Protein AF-A0A068UJX1-F1 (afdb_monomer)

pLDDT: mean 77.07, std 19.6, range [29.34, 96.19]

Nearest PDB structures (foldseek):
  4yjj-assembly1_B  TM=2.804E-01  e=1.943E+00  Phormidium

Foldseek 3Di:
DDDDDDPDDDDDDDDPPPPPPPPDLWLLVVLVVLVVCLVVVVCVVVPPDDDDPVVVSVLSVLLSQLSNQQCVVPRHLPPDDPVSLVVSCVVSVHDSLSNLLSSLQSVLVNVLVVVQVVCVVVVHDHDPDPVVSCVVSVHDSVLSSLVVCLVVVVADQQPQPSVPPRDRVCVPVVVPDPPPDPPDD

Rad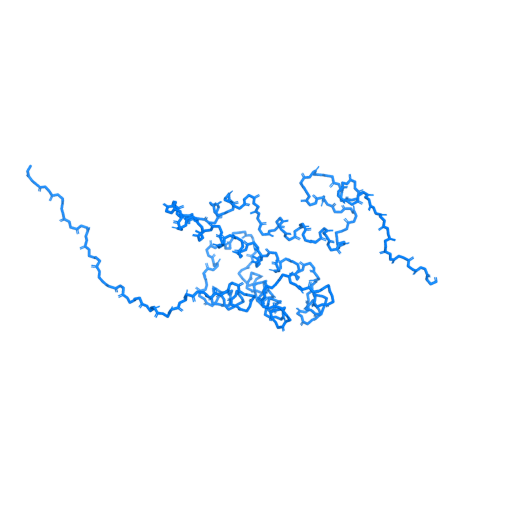ius of gyration: 21.31 Å; Cα contacts (8 Å, |Δi|>4): 154; chains: 1; bounding box: 76×40×59 Å

Organism: Coffea canephora (NCBI:txid49390)

Sequence (185 aa):
MDKIKGVFTGQKTSPDTTSTSSESFTLLRFADELSKARKVGAFKQYIVGRSSEATFSDAFEKQEAIIRYLGGFDTTGENLLTSQKQEAAKHCNCTIADVENALAKFTWAKEAQRKIEKLKEEGKPMPKSLNEVQKLMGSTPMDVARSNLAKSGQISRNAPCPCGSKKLYKRCCGKDGKSLGQTKL

Secondary structure (DSSP, 8-state):
--------------------SS----HHHHHHHHHHHHHTTTTGGG--SSS-HHHHHHHHHHHHHHHHHHHTT-TTSSS--HHHHHHHHHHTT--HHHHHHHHHHHHHHHHHHHHHHHHHHTTPPPP-SHHHHHHHHTS-HHHHHHHHHHHTT-S-TTSBPTTS-SSBGGGTTTS----TT----

Mean predicted aligned error: 12.35 Å

Structure (mmCIF, N/CA/C/O backbone):
data_AF-A0A068UJX1-F1
#
_entry.id   AF-A0A068UJX1-F1
#
loop_
_atom_site.group_PDB
_atom_site.id
_atom_site.type_symbol
_atom_site.label_atom_id
_atom_site.label_alt_id
_atom_site.label_comp_id
_atom_site.label_asym_id
_atom_site.label_entity_id
_atom_site.label_seq_id
_atom_site.pdbx_PDB_ins_code
_atom_site.Cartn_x
_atom_site.Cartn_y
_atom_site.Cartn_z
_atom_site.occupancy
_atom_site.B_iso_or_equiv
_atom_site.auth_seq_id
_atom_site.auth_comp_id
_atom_site.auth_asym_id
_atom_site.auth_atom_id
_atom_site.pdbx_PDB_model_num
ATOM 1 N N . MET A 1 1 ? -47.510 7.169 36.315 1.00 32.59 1 MET A N 1
ATOM 2 C CA . MET A 1 1 ? -47.286 5.869 36.977 1.00 32.59 1 MET A CA 1
ATOM 3 C C . MET A 1 1 ? -47.645 4.800 35.943 1.00 32.59 1 MET A C 1
ATOM 5 O O . MET A 1 1 ? -48.795 4.796 35.548 1.00 32.59 1 MET A O 1
ATOM 9 N N . ASP A 1 2 ? -46.799 3.981 35.310 1.00 36.28 2 ASP A N 1
ATOM 10 C CA . ASP A 1 2 ? -45.395 3.603 35.481 1.00 36.28 2 ASP A CA 1
ATOM 11 C C . ASP A 1 2 ? -44.841 2.985 34.167 1.00 36.28 2 ASP A C 1
ATOM 13 O O . ASP A 1 2 ? -45.467 2.122 33.564 1.00 36.28 2 ASP A O 1
ATOM 17 N N . LYS A 1 3 ? -43.631 3.425 33.790 1.00 39.16 3 LYS A N 1
ATOM 18 C CA . LYS A 1 3 ? -42.476 2.678 33.234 1.00 39.16 3 LYS A CA 1
ATOM 19 C C . LYS A 1 3 ? -42.591 1.840 31.944 1.00 39.16 3 LYS A C 1
ATOM 21 O O . LYS A 1 3 ? -42.906 0.658 31.941 1.00 39.16 3 LYS A O 1
ATOM 26 N N . ILE A 1 4 ? -42.010 2.433 30.899 1.00 53.00 4 ILE A N 1
ATOM 27 C CA . ILE A 1 4 ? -41.243 1.800 29.813 1.00 53.00 4 ILE A CA 1
ATOM 28 C C . ILE A 1 4 ? -40.228 0.789 30.387 1.00 53.00 4 ILE A C 1
ATOM 30 O O . ILE A 1 4 ? -39.281 1.203 31.055 1.00 53.00 4 ILE A O 1
ATOM 34 N N . LYS A 1 5 ? -40.379 -0.511 30.096 1.00 38.44 5 LYS A N 1
ATOM 35 C CA . LYS A 1 5 ? -39.321 -1.537 30.214 1.00 38.44 5 LYS A CA 1
ATOM 36 C C . LYS A 1 5 ? -39.591 -2.679 29.230 1.00 38.44 5 LYS A C 1
ATOM 38 O O . LYS A 1 5 ? -40.641 -3.302 29.302 1.00 38.44 5 LYS A O 1
ATOM 43 N N . GLY A 1 6 ? -38.634 -2.958 28.341 1.00 32.81 6 GLY A N 1
ATOM 44 C CA . GLY A 1 6 ? -38.702 -4.138 27.471 1.00 32.81 6 GLY A CA 1
ATOM 45 C C . GLY A 1 6 ? -37.816 -4.168 26.222 1.00 32.81 6 GLY A C 1
ATOM 46 O O . GLY A 1 6 ? -37.871 -5.148 25.496 1.00 32.81 6 GLY A O 1
ATOM 47 N N . VAL A 1 7 ? -36.981 -3.157 25.951 1.00 37.75 7 VAL A N 1
ATOM 48 C CA . VAL A 1 7 ? -35.890 -3.259 24.959 1.00 37.75 7 VAL A CA 1
ATOM 49 C C . VAL A 1 7 ? -34.687 -3.893 25.656 1.00 37.75 7 VAL A C 1
ATOM 51 O O . VAL A 1 7 ? -33.818 -3.180 26.133 1.00 37.75 7 VAL A O 1
ATOM 54 N N . PHE A 1 8 ? -34.689 -5.216 25.827 1.00 38.19 8 PHE A N 1
ATOM 55 C CA . PHE A 1 8 ? -33.529 -5.993 26.287 1.00 38.19 8 PHE A CA 1
ATOM 56 C C . PHE A 1 8 ? -33.794 -7.491 26.059 1.00 38.19 8 PHE A C 1
ATOM 58 O O . PHE A 1 8 ? -34.208 -8.216 26.956 1.00 38.19 8 PHE A O 1
ATOM 65 N N . THR A 1 9 ? -33.527 -7.972 24.848 1.00 36.53 9 THR A N 1
ATOM 66 C CA . THR A 1 9 ? -33.226 -9.392 24.611 1.00 36.53 9 THR A CA 1
ATOM 67 C C . THR A 1 9 ? -31.875 -9.472 23.921 1.00 36.53 9 THR A C 1
ATOM 69 O O . THR A 1 9 ? -31.766 -9.644 22.711 1.00 36.53 9 THR A O 1
ATOM 72 N N . GLY A 1 10 ? -30.830 -9.270 24.722 1.00 30.56 10 GLY A N 1
ATOM 73 C CA . GLY A 1 10 ? -29.513 -9.815 24.442 1.00 30.56 10 GLY A CA 1
ATOM 74 C C . GLY A 1 10 ? -29.424 -11.220 25.029 1.00 30.56 10 GLY A C 1
ATOM 75 O O . GLY A 1 10 ? -29.846 -11.417 26.166 1.00 30.56 10 GLY A O 1
ATOM 76 N N . GLN A 1 11 ? -28.899 -12.160 24.239 1.00 31.88 11 GLN A N 1
ATOM 77 C CA . GLN A 1 11 ? -28.222 -13.418 24.609 1.00 31.88 11 GLN A CA 1
ATOM 78 C C . GLN A 1 11 ? -28.019 -14.220 23.301 1.00 31.88 11 GLN A C 1
ATOM 80 O O . GLN A 1 11 ? -28.988 -14.405 22.578 1.00 31.88 11 GLN A O 1
ATOM 85 N N . LYS A 1 12 ? -26.850 -14.724 22.874 1.00 34.09 12 LYS A N 1
ATOM 86 C CA . LYS A 1 12 ? -25.452 -14.813 23.359 1.00 34.09 12 LYS A CA 1
ATOM 87 C C . LYS A 1 12 ? -24.576 -14.896 22.087 1.00 34.09 12 LYS A C 1
ATOM 89 O O . LYS A 1 12 ? -24.906 -15.651 21.184 1.00 34.09 12 LYS A O 1
ATOM 94 N N . THR A 1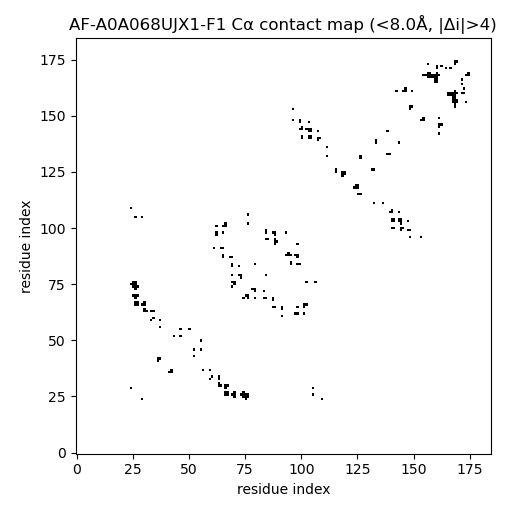 13 ? -23.594 -14.026 21.855 1.00 30.69 13 THR A N 1
ATOM 95 C CA . THR A 1 13 ? -22.159 -14.276 22.116 1.00 30.69 13 THR A CA 1
ATOM 96 C C . THR A 1 13 ? -21.753 -15.757 22.143 1.00 30.69 13 THR A C 1
ATOM 98 O O . THR A 1 13 ? -21.843 -16.391 23.192 1.00 30.69 13 THR A O 1
ATOM 101 N N . SER A 1 14 ? -21.201 -16.255 21.034 1.00 29.34 14 SER A N 1
ATOM 102 C CA . SER A 1 14 ? -19.989 -17.076 21.116 1.00 29.34 14 SER A CA 1
ATOM 103 C C . SER A 1 14 ? -18.798 -16.141 20.916 1.00 29.34 14 SER A C 1
ATOM 105 O O . SER A 1 14 ? -18.655 -15.571 19.833 1.00 29.34 14 SER A O 1
ATOM 107 N N . PRO A 1 15 ? -17.980 -15.920 21.953 1.00 41.25 15 PRO A N 1
ATOM 108 C CA . PRO A 1 15 ? -16.655 -15.366 21.803 1.00 41.25 15 PRO A CA 1
ATOM 109 C C . PRO A 1 15 ? -15.753 -16.543 21.451 1.00 41.25 15 PRO A C 1
ATOM 111 O O . PRO A 1 15 ? -15.373 -17.307 22.337 1.00 41.25 15 PRO A O 1
ATOM 114 N N . ASP A 1 16 ? -15.425 -16.722 20.173 1.00 30.19 16 ASP A N 1
ATOM 115 C CA . ASP A 1 16 ? -14.272 -17.560 19.865 1.00 30.19 16 ASP A CA 1
ATOM 116 C C . ASP A 1 16 ? -13.024 -16.722 20.144 1.00 30.19 16 ASP A C 1
ATOM 118 O O . ASP A 1 16 ? -12.462 -16.029 19.296 1.00 30.19 16 ASP A O 1
ATOM 122 N N . THR A 1 17 ? -12.677 -16.708 21.428 1.00 41.62 17 THR A N 1
ATOM 123 C CA . THR A 1 17 ? -11.367 -16.348 21.938 1.00 41.62 17 THR A CA 1
ATOM 124 C C . THR A 1 17 ? -10.399 -17.407 21.425 1.00 41.62 17 THR A C 1
ATOM 126 O O . THR A 1 17 ? -10.017 -18.323 22.146 1.00 41.62 17 THR A O 1
ATOM 129 N N . THR A 1 18 ? -9.964 -17.268 20.175 1.00 32.41 18 THR A N 1
ATOM 130 C CA . THR A 1 18 ? -8.568 -17.582 19.898 1.00 32.41 18 THR A CA 1
ATOM 131 C C . THR A 1 18 ? -7.794 -16.370 20.381 1.00 32.41 18 THR A C 1
ATOM 133 O O . THR A 1 18 ? -7.992 -15.252 19.917 1.00 32.41 18 THR A O 1
ATOM 136 N N . SER A 1 19 ? -6.997 -16.586 21.409 1.00 39.53 19 SER A N 1
ATOM 137 C CA . SER A 1 19 ? -6.029 -15.674 21.993 1.00 39.53 19 SER A CA 1
ATOM 138 C C . SER A 1 19 ? -5.179 -14.939 20.941 1.00 39.53 19 SER A C 1
ATOM 140 O O . SER A 1 19 ? -4.038 -15.313 20.698 1.00 39.53 19 SER A O 1
ATOM 142 N N . THR A 1 20 ? -5.684 -13.851 20.356 1.00 39.78 20 THR A N 1
ATOM 143 C CA . THR A 1 20 ? -4.895 -12.895 19.564 1.00 39.78 20 THR A CA 1
ATOM 144 C C . THR A 1 20 ? -4.236 -11.882 20.495 1.00 39.78 20 THR A C 1
ATOM 146 O O . THR A 1 20 ? -4.434 -10.673 20.385 1.00 39.78 20 THR A O 1
ATOM 149 N N . SER A 1 21 ? -3.508 -12.374 21.492 1.00 41.78 21 SER A N 1
ATOM 150 C CA . SER A 1 21 ? -2.588 -11.541 22.254 1.00 41.78 21 SER A CA 1
ATOM 151 C C . SER A 1 21 ? -1.283 -11.531 21.460 1.00 41.78 21 SER A C 1
ATOM 153 O O . SER A 1 21 ? -0.597 -12.544 21.401 1.00 41.78 21 SER A O 1
ATOM 155 N N . SER A 1 22 ? -0.971 -10.401 20.816 1.00 37.34 22 SER A N 1
ATOM 156 C CA . SER A 1 22 ? 0.255 -10.166 20.024 1.00 37.34 22 SER A CA 1
ATOM 157 C C . SER A 1 22 ? 0.291 -10.724 18.587 1.00 37.34 22 SER A C 1
ATOM 159 O O . SER A 1 22 ? 1.359 -11.082 18.094 1.00 37.34 22 SER A O 1
ATOM 161 N N . GLU A 1 23 ? -0.834 -10.767 17.864 1.00 52.69 23 GLU A N 1
ATOM 162 C CA . GLU A 1 23 ? -0.792 -11.031 16.415 1.00 52.69 23 GLU A CA 1
ATOM 163 C C . GLU A 1 23 ? -0.297 -9.790 15.665 1.00 52.69 23 GLU A C 1
ATOM 165 O O . GLU A 1 23 ? -1.012 -8.802 15.493 1.00 52.69 23 GLU A O 1
ATOM 170 N N . SER A 1 24 ? 0.962 -9.823 15.245 1.00 70.81 24 SER A N 1
ATOM 171 C CA . SER A 1 24 ? 1.596 -8.740 14.507 1.00 70.81 24 SER A CA 1
ATOM 172 C C . SER A 1 24 ? 0.852 -8.450 13.195 1.00 70.81 24 SER A C 1
ATOM 174 O O . SER A 1 24 ? 0.514 -9.345 12.418 1.00 70.81 24 SER A O 1
ATOM 176 N N . PHE A 1 25 ? 0.599 -7.167 12.927 1.00 83.69 25 PHE A N 1
ATOM 177 C CA . PHE A 1 25 ? 0.055 -6.708 11.650 1.00 83.69 25 PHE A CA 1
ATOM 178 C C . PHE A 1 25 ? 1.105 -6.924 10.548 1.00 83.69 25 PHE A C 1
ATOM 180 O O . PHE A 1 25 ? 2.027 -6.117 10.387 1.00 83.69 25 PHE A O 1
ATOM 187 N N . THR A 1 26 ? 0.996 -8.050 9.839 1.00 92.69 26 THR A N 1
ATOM 188 C CA . THR A 1 26 ? 1.936 -8.505 8.802 1.00 92.69 26 THR A CA 1
ATOM 189 C C . THR A 1 26 ? 1.306 -8.467 7.414 1.00 92.69 26 THR A C 1
ATOM 191 O O . THR A 1 26 ? 0.082 -8.524 7.272 1.00 92.69 26 THR A O 1
ATOM 194 N N . LEU A 1 27 ? 2.143 -8.411 6.374 1.00 92.50 27 LEU A N 1
ATOM 195 C CA . LEU A 1 27 ? 1.699 -8.441 4.977 1.00 92.50 27 LEU A CA 1
ATOM 196 C C . LEU A 1 27 ? 0.843 -9.680 4.682 1.00 92.50 27 LEU A C 1
ATOM 198 O O . LEU A 1 27 ? -0.216 -9.559 4.075 1.00 92.50 27 LEU A O 1
ATOM 202 N N . LEU A 1 28 ? 1.254 -10.861 5.151 1.00 93.00 28 LEU A N 1
ATOM 203 C CA . LEU A 1 28 ? 0.522 -12.106 4.895 1.00 93.00 28 LEU A CA 1
ATOM 204 C C . LEU A 1 28 ? -0.876 -12.090 5.525 1.00 93.00 28 LEU A C 1
ATOM 206 O O . LEU A 1 28 ? -1.855 -12.387 4.841 1.00 93.00 28 LEU A O 1
ATOM 210 N N . ARG A 1 29 ? -0.996 -11.652 6.786 1.00 91.81 29 ARG A N 1
ATOM 211 C CA . ARG A 1 29 ? -2.305 -11.561 7.449 1.00 91.81 29 ARG A CA 1
ATOM 212 C C . ARG A 1 29 ? -3.206 -10.528 6.772 1.00 91.81 29 ARG A C 1
ATOM 214 O O . ARG A 1 29 ? -4.396 -10.771 6.589 1.00 91.81 29 ARG A O 1
ATOM 221 N N . PHE A 1 30 ? -2.628 -9.405 6.345 1.00 91.81 30 PHE A N 1
ATOM 222 C CA . PHE A 1 30 ? -3.344 -8.386 5.584 1.00 91.81 30 PHE A CA 1
ATOM 223 C C . PHE A 1 30 ? -3.835 -8.918 4.227 1.00 91.81 30 PHE A C 1
ATOM 225 O O . PHE A 1 30 ? -4.975 -8.658 3.846 1.00 91.81 30 PHE A O 1
ATOM 232 N N . ALA A 1 31 ? -3.033 -9.719 3.516 1.00 93.19 31 ALA A N 1
ATOM 233 C CA . ALA A 1 31 ? -3.469 -10.385 2.285 1.00 93.19 31 ALA A CA 1
ATOM 234 C C . ALA A 1 31 ? -4.651 -11.336 2.536 1.00 93.19 31 ALA A C 1
ATOM 236 O O . ALA A 1 31 ? -5.611 -11.347 1.764 1.00 93.19 31 ALA A O 1
ATOM 237 N N . ASP A 1 32 ? -4.629 -12.091 3.634 1.00 92.38 32 ASP A N 1
ATOM 238 C CA . ASP A 1 32 ? -5.730 -12.990 3.985 1.00 92.38 32 ASP A CA 1
ATOM 239 C C . ASP A 1 32 ? -7.010 -12.229 4.350 1.00 92.38 32 ASP A C 1
ATOM 241 O O . ASP A 1 32 ? -8.108 -12.656 3.984 1.00 92.38 32 ASP A O 1
ATOM 245 N N . GLU A 1 33 ? -6.896 -11.082 5.020 1.00 89.38 33 GLU A N 1
ATOM 246 C CA . GLU A 1 33 ? -8.025 -10.182 5.280 1.00 89.38 33 GLU A CA 1
ATOM 247 C C . GLU A 1 33 ? -8.621 -9.615 3.987 1.00 89.38 33 GLU A C 1
ATOM 249 O O . GLU A 1 33 ? -9.844 -9.628 3.831 1.00 89.38 33 GLU A O 1
ATOM 254 N N . LEU A 1 34 ? -7.784 -9.195 3.031 1.00 87.38 34 LEU A N 1
ATOM 255 C CA . LEU A 1 34 ? -8.240 -8.763 1.705 1.00 87.38 34 LEU A CA 1
ATOM 256 C C . LEU A 1 34 ? -8.977 -9.895 0.974 1.00 87.38 34 LEU A C 1
ATOM 258 O O . LEU A 1 34 ? -10.065 -9.678 0.434 1.00 87.38 34 LEU A O 1
ATOM 262 N N . SER A 1 35 ? -8.433 -11.114 1.026 1.00 88.56 35 SER A N 1
ATOM 263 C CA . SER A 1 35 ? -9.039 -12.305 0.423 1.00 88.56 35 SER A CA 1
ATOM 264 C C . SER A 1 35 ? -10.403 -12.622 1.038 1.00 88.56 35 SER A C 1
ATOM 266 O O . SER A 1 35 ? -11.385 -12.852 0.327 1.00 88.56 35 SER A O 1
ATOM 268 N N . LYS A 1 36 ? -10.495 -12.595 2.375 1.00 88.19 36 LYS A N 1
ATOM 269 C CA . LYS A 1 36 ? -11.744 -12.818 3.117 1.00 88.19 36 LYS A CA 1
ATOM 270 C C . LYS A 1 36 ? -12.779 -11.762 2.755 1.00 88.19 36 LYS 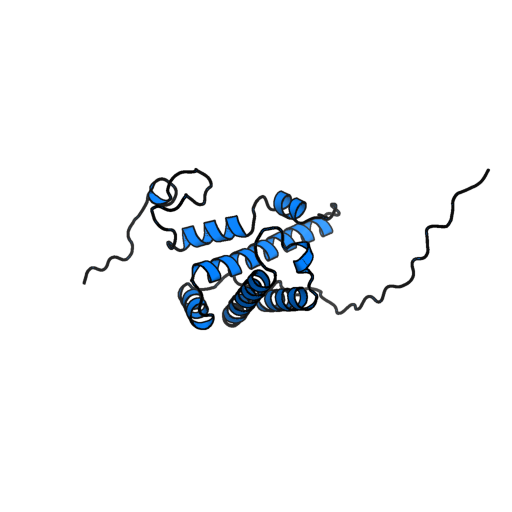A C 1
ATOM 272 O O . LYS A 1 36 ? -13.888 -12.119 2.366 1.00 88.19 36 LYS A O 1
ATOM 277 N N . ALA A 1 37 ? -12.410 -10.484 2.820 1.00 84.25 37 ALA A N 1
ATOM 278 C CA . ALA A 1 37 ? -13.312 -9.373 2.544 1.00 84.25 37 ALA A CA 1
ATOM 279 C C . ALA A 1 37 ? -13.827 -9.370 1.090 1.00 84.25 37 ALA A C 1
ATOM 281 O O . ALA A 1 37 ? -14.990 -9.029 0.856 1.00 84.25 37 ALA A O 1
ATOM 282 N N . ARG A 1 38 ? -13.017 -9.840 0.126 1.00 80.94 38 ARG A N 1
ATOM 283 C CA . ARG A 1 38 ? -13.454 -10.099 -1.256 1.00 80.94 38 ARG A CA 1
ATOM 284 C C . ARG A 1 38 ? -14.489 -11.223 -1.325 1.00 80.94 38 ARG A C 1
ATOM 286 O O . ARG A 1 38 ? -15.553 -11.025 -1.905 1.00 80.94 38 ARG A O 1
ATOM 293 N N . LYS A 1 39 ? -14.212 -12.377 -0.705 1.00 83.06 39 LYS A N 1
ATOM 294 C CA . LYS A 1 39 ? -15.106 -13.554 -0.716 1.00 83.06 39 LYS A CA 1
ATOM 295 C C . LYS A 1 39 ? -16.469 -13.271 -0.087 1.00 83.06 39 LYS A C 1
ATOM 297 O O . LYS A 1 39 ? -17.473 -13.768 -0.581 1.00 83.06 39 LYS A O 1
ATOM 302 N N . VAL A 1 40 ? -16.512 -12.460 0.972 1.00 80.69 40 VAL A N 1
ATOM 303 C CA . VAL A 1 40 ? -17.772 -12.099 1.645 1.00 80.69 40 VAL A CA 1
ATOM 304 C C . VAL A 1 40 ? -18.477 -10.890 1.018 1.00 80.69 40 VAL A C 1
ATOM 306 O O . VAL A 1 40 ? -19.502 -10.448 1.527 1.00 80.69 40 VAL A O 1
ATOM 309 N N . GLY A 1 41 ? -17.940 -10.320 -0.069 1.00 73.25 41 GLY A N 1
ATOM 310 C CA . GLY A 1 41 ? -18.547 -9.180 -0.761 1.00 73.25 41 GLY A CA 1
ATOM 311 C C . GLY A 1 41 ? -18.618 -7.896 0.073 1.00 73.25 41 GLY A C 1
ATOM 312 O O . GLY A 1 41 ? -19.372 -6.987 -0.276 1.00 73.25 41 GLY A O 1
ATOM 313 N N . ALA A 1 42 ? -17.830 -7.784 1.149 1.00 71.06 42 ALA A N 1
ATOM 314 C CA . ALA A 1 42 ? -17.880 -6.659 2.088 1.00 71.06 42 ALA A CA 1
ATOM 315 C C . ALA A 1 42 ? -17.561 -5.313 1.418 1.00 71.06 42 ALA A C 1
ATOM 317 O O . ALA A 1 42 ? -18.016 -4.264 1.868 1.00 71.06 42 ALA A O 1
ATOM 318 N N . PHE A 1 43 ? -16.824 -5.334 0.304 1.00 66.62 43 PHE A N 1
ATOM 319 C CA . PHE A 1 43 ? -16.471 -4.134 -0.447 1.00 66.62 43 PHE A CA 1
ATOM 320 C C . PHE A 1 43 ? -17.585 -3.607 -1.358 1.00 66.62 43 PHE A C 1
ATOM 322 O O . PHE A 1 43 ? -17.486 -2.458 -1.782 1.00 66.62 43 PHE A O 1
ATOM 329 N N . LYS A 1 44 ? -18.659 -4.370 -1.631 1.00 67.00 44 LYS A N 1
ATOM 330 C CA . LYS A 1 44 ? -19.731 -3.943 -2.557 1.00 67.00 44 LYS A CA 1
ATOM 331 C C . LYS A 1 44 ? -20.367 -2.613 -2.152 1.00 67.00 44 LYS A C 1
ATOM 333 O O . LYS A 1 44 ? -20.656 -1.787 -3.006 1.00 67.00 44 LYS A O 1
ATOM 338 N N . GLN A 1 45 ? -20.521 -2.381 -0.850 1.00 59.75 45 GLN A N 1
ATOM 339 C CA . GLN A 1 45 ? -21.087 -1.141 -0.301 1.00 59.75 45 GLN A CA 1
ATOM 340 C C . GLN A 1 45 ? -20.131 0.061 -0.389 1.00 59.75 45 GLN A C 1
ATOM 342 O O . GLN A 1 45 ? -20.565 1.203 -0.269 1.00 59.75 45 GLN A O 1
ATOM 347 N N . TYR A 1 46 ? -18.837 -0.189 -0.601 1.00 56.38 46 TYR A N 1
ATOM 348 C CA . TYR A 1 46 ? -17.785 0.828 -0.678 1.00 56.38 46 TYR A CA 1
ATOM 349 C C . TYR A 1 46 ? -17.314 1.089 -2.114 1.00 56.38 46 TYR A C 1
ATOM 351 O O . TYR A 1 46 ? -16.503 1.988 -2.342 1.00 56.38 46 TYR A O 1
ATOM 359 N N . ILE A 1 47 ? -17.830 0.333 -3.089 1.00 59.97 47 ILE A N 1
ATOM 360 C CA . ILE A 1 47 ? -17.674 0.621 -4.514 1.00 59.97 47 ILE A CA 1
ATOM 361 C C . ILE A 1 47 ? -18.540 1.845 -4.828 1.00 59.97 47 ILE A C 1
ATOM 363 O O . ILE A 1 47 ? -19.727 1.750 -5.122 1.00 59.97 47 ILE A O 1
ATOM 367 N N . VAL A 1 48 ? -17.936 3.025 -4.715 1.00 52.94 48 VAL A N 1
ATOM 368 C CA . VAL A 1 48 ? -18.562 4.303 -5.062 1.00 52.94 48 VAL A CA 1
ATOM 369 C C . VAL A 1 48 ? -17.917 4.801 -6.352 1.00 52.94 48 VAL A C 1
ATOM 371 O O . VAL A 1 48 ? -16.722 5.090 -6.378 1.00 52.94 48 VAL A O 1
ATOM 374 N N . GLY A 1 49 ? -18.686 4.886 -7.440 1.00 57.97 49 GLY A N 1
ATOM 375 C CA . GLY A 1 49 ? -18.208 5.412 -8.722 1.00 57.97 49 GLY A CA 1
ATOM 376 C C . GLY A 1 49 ? -18.705 4.643 -9.945 1.00 57.97 49 GLY A C 1
ATOM 377 O O . GLY A 1 49 ? -19.555 3.767 -9.852 1.00 57.97 49 GLY A O 1
ATOM 378 N N . ARG A 1 50 ? -18.170 5.005 -11.116 1.00 50.84 50 ARG A N 1
ATOM 379 C CA . ARG A 1 50 ? -18.570 4.473 -12.435 1.00 50.84 50 ARG A CA 1
ATOM 380 C C . ARG A 1 50 ? -17.905 3.142 -12.819 1.00 50.84 50 ARG A C 1
ATOM 382 O O . ARG A 1 50 ? -18.161 2.644 -13.911 1.00 50.84 50 ARG A O 1
ATOM 389 N N . SER A 1 51 ? -17.018 2.603 -11.985 1.00 59.38 51 SER A N 1
ATOM 390 C CA . SER A 1 51 ? -16.244 1.399 -12.309 1.00 59.38 51 SER A CA 1
ATOM 391 C C . SER A 1 51 ? -17.021 0.131 -11.956 1.00 59.38 51 SER A C 1
ATOM 393 O O . SER A 1 51 ? -17.728 0.093 -10.952 1.00 59.38 51 SER A O 1
ATOM 395 N N . SER A 1 52 ? -16.876 -0.913 -12.774 1.00 69.62 52 SER A N 1
ATOM 396 C CA . SER A 1 52 ? -17.592 -2.177 -12.572 1.00 69.62 52 SER A CA 1
ATOM 397 C C . SER A 1 52 ? -17.083 -2.953 -11.349 1.00 69.62 52 SER A C 1
ATOM 399 O O . SER A 1 52 ? -15.915 -2.832 -10.971 1.00 69.62 52 SER A O 1
ATOM 401 N N . GLU A 1 53 ? -17.940 -3.797 -10.763 1.00 74.06 53 GLU A N 1
ATOM 402 C CA . GLU A 1 53 ? -17.564 -4.720 -9.678 1.00 74.06 53 GLU A CA 1
ATOM 403 C C . GLU A 1 53 ? -16.381 -5.616 -10.083 1.00 74.06 53 GLU A C 1
ATOM 405 O O . GLU A 1 53 ? -15.449 -5.791 -9.299 1.00 74.06 53 GLU A O 1
ATOM 410 N N . ALA A 1 54 ? -16.375 -6.105 -11.327 1.00 77.31 54 ALA A N 1
ATOM 411 C CA . ALA A 1 54 ? -15.293 -6.923 -11.873 1.00 77.31 54 ALA A CA 1
ATOM 412 C C . ALA A 1 54 ? -13.952 -6.174 -11.852 1.00 77.31 54 ALA A C 1
ATOM 414 O O . ALA A 1 54 ? -12.965 -6.681 -11.329 1.00 77.31 54 ALA A O 1
ATOM 415 N N . THR A 1 55 ? -13.937 -4.913 -12.298 1.00 77.56 55 THR A N 1
ATOM 416 C CA . THR A 1 55 ? -12.724 -4.079 -12.280 1.00 77.56 55 THR A CA 1
ATOM 417 C C . THR A 1 55 ? -12.177 -3.881 -10.863 1.00 77.56 55 THR A C 1
ATOM 419 O O . THR A 1 55 ? -10.963 -3.831 -10.668 1.00 77.56 55 THR A O 1
ATOM 422 N N . PHE A 1 56 ? -13.053 -3.769 -9.861 1.00 77.06 56 PHE A N 1
ATOM 423 C CA . PHE A 1 56 ? -12.623 -3.701 -8.466 1.00 77.06 56 PHE A CA 1
ATOM 424 C C . PHE A 1 56 ? -12.088 -5.042 -7.968 1.00 77.06 56 PHE A C 1
ATOM 426 O O . PHE A 1 56 ? -11.024 -5.056 -7.353 1.00 77.06 56 PHE A O 1
ATOM 433 N N . SER A 1 57 ? -12.781 -6.150 -8.248 1.00 80.50 57 SER A N 1
ATOM 434 C CA . SER A 1 57 ? -12.333 -7.495 -7.868 1.00 80.50 57 SER A CA 1
ATOM 435 C C . SER A 1 57 ? -10.927 -7.784 -8.393 1.00 80.50 57 SER A C 1
ATOM 437 O O . SER A 1 57 ? -10.054 -8.135 -7.602 1.00 80.50 57 SER A O 1
ATOM 439 N N . ASP A 1 58 ? -10.678 -7.524 -9.678 1.00 84.38 58 ASP A N 1
ATOM 440 C CA . ASP A 1 58 ? -9.368 -7.725 -10.308 1.00 84.38 58 ASP A CA 1
ATOM 441 C C . ASP A 1 58 ? -8.286 -6.845 -9.662 1.00 84.38 58 ASP A C 1
ATOM 443 O O . ASP A 1 58 ? -7.148 -7.267 -9.443 1.00 84.38 58 ASP A O 1
ATOM 447 N N . ALA A 1 59 ? -8.631 -5.600 -9.313 1.00 83.88 59 ALA A N 1
ATOM 448 C CA . ALA A 1 59 ? -7.713 -4.686 -8.640 1.00 83.88 59 ALA A CA 1
ATOM 449 C C . ALA A 1 59 ? -7.377 -5.131 -7.205 1.00 83.88 59 ALA A C 1
ATOM 451 O O . ALA A 1 59 ? -6.245 -4.929 -6.756 1.00 83.88 59 ALA A O 1
ATOM 452 N N . PHE A 1 60 ? -8.336 -5.718 -6.483 1.00 84.88 60 PHE A N 1
ATOM 453 C CA . PHE A 1 60 ? -8.118 -6.282 -5.149 1.00 84.88 60 PHE A CA 1
ATOM 454 C C . PHE A 1 60 ? -7.312 -7.577 -5.204 1.00 84.88 60 PHE A C 1
ATOM 456 O O . PHE A 1 60 ? -6.400 -7.745 -4.402 1.00 84.88 60 PHE A O 1
ATOM 463 N N . GLU A 1 61 ? -7.587 -8.449 -6.170 1.00 89.81 61 GLU A N 1
ATOM 464 C CA . GLU A 1 61 ? -6.827 -9.682 -6.383 1.00 89.81 61 GLU A CA 1
ATOM 465 C C . GLU A 1 61 ? -5.365 -9.382 -6.727 1.00 89.81 61 GLU A C 1
ATOM 467 O O . GLU A 1 61 ? -4.449 -9.957 -6.139 1.00 89.81 61 GLU A O 1
ATOM 472 N N . LYS A 1 62 ? -5.128 -8.383 -7.584 1.00 91.38 62 LYS A N 1
ATOM 473 C CA . LYS A 1 62 ? -3.776 -7.893 -7.864 1.00 91.38 62 LYS A CA 1
ATOM 474 C C . LYS A 1 62 ? -3.082 -7.359 -6.607 1.00 91.38 62 LYS A C 1
ATOM 476 O O . LYS A 1 62 ? -1.906 -7.641 -6.396 1.00 91.38 62 LYS A O 1
ATOM 481 N N . GLN A 1 63 ? -3.787 -6.601 -5.763 1.00 90.19 63 GLN A N 1
ATOM 482 C CA . GLN A 1 63 ? -3.229 -6.099 -4.499 1.00 90.19 63 GLN A CA 1
ATOM 483 C C . GLN A 1 63 ? -2.894 -7.236 -3.531 1.00 90.19 63 GLN A C 1
ATOM 485 O O . GLN A 1 63 ? -1.803 -7.239 -2.969 1.00 90.19 63 GLN A O 1
ATOM 490 N N . GLU A 1 64 ? -3.791 -8.208 -3.371 1.00 93.31 64 GLU A N 1
ATOM 491 C CA . GLU A 1 64 ? -3.565 -9.406 -2.558 1.00 93.31 64 GLU A CA 1
ATOM 492 C C . GLU A 1 64 ? -2.318 -10.164 -3.034 1.00 93.31 64 GLU A C 1
ATOM 494 O O . GLU A 1 64 ? -1.449 -10.485 -2.224 1.00 93.31 64 GLU A O 1
ATOM 499 N N . ALA A 1 65 ? -2.193 -10.395 -4.345 1.00 95.44 65 ALA A N 1
ATOM 500 C CA . ALA A 1 65 ? -1.059 -11.102 -4.933 1.00 95.44 65 ALA A CA 1
ATOM 501 C C . ALA A 1 65 ? 0.275 -10.383 -4.676 1.00 95.44 65 ALA A C 1
ATOM 503 O O . ALA A 1 65 ? 1.241 -11.019 -4.254 1.00 95.44 65 ALA A O 1
ATOM 504 N N . ILE A 1 66 ? 0.317 -9.059 -4.867 1.00 95.56 66 ILE A N 1
ATOM 505 C CA . ILE A 1 66 ? 1.509 -8.242 -4.596 1.00 95.56 66 ILE A CA 1
ATOM 506 C C . ILE A 1 66 ? 1.905 -8.334 -3.120 1.00 95.56 66 ILE A C 1
ATOM 508 O O . ILE A 1 66 ? 3.065 -8.595 -2.806 1.00 95.56 66 ILE A O 1
ATOM 512 N N . ILE A 1 67 ? 0.950 -8.122 -2.208 1.00 95.38 67 ILE A N 1
ATOM 513 C CA . ILE A 1 67 ? 1.203 -8.140 -0.763 1.00 95.38 67 ILE A CA 1
ATOM 514 C C . ILE A 1 67 ? 1.690 -9.521 -0.319 1.00 95.38 67 ILE A C 1
ATOM 516 O O . ILE A 1 67 ? 2.646 -9.608 0.450 1.00 95.38 67 ILE A O 1
ATOM 520 N N . ARG A 1 68 ? 1.079 -10.598 -0.827 1.00 96.19 68 ARG A N 1
ATOM 521 C CA . ARG A 1 68 ? 1.486 -11.968 -0.499 1.00 96.19 68 ARG A CA 1
ATOM 522 C C . ARG A 1 68 ? 2.896 -12.274 -1.006 1.00 96.19 68 ARG A C 1
ATOM 524 O O . ARG A 1 68 ? 3.682 -12.844 -0.256 1.00 96.19 68 ARG A O 1
ATOM 531 N N . TYR A 1 69 ? 3.233 -11.855 -2.227 1.00 95.88 69 TYR A N 1
ATOM 532 C CA . TYR A 1 69 ? 4.578 -12.036 -2.781 1.00 95.88 69 TYR A CA 1
ATOM 533 C C . TYR A 1 69 ? 5.636 -11.296 -1.952 1.00 95.88 69 TYR A C 1
ATOM 535 O O . TYR A 1 69 ? 6.642 -11.877 -1.557 1.00 95.88 69 TYR A O 1
ATOM 543 N N . LEU A 1 70 ? 5.377 -10.030 -1.613 1.00 94.62 70 LEU A N 1
ATOM 544 C CA . LEU A 1 70 ? 6.285 -9.222 -0.792 1.00 94.62 70 LEU A CA 1
ATOM 545 C C . LEU A 1 70 ? 6.416 -9.747 0.640 1.00 94.62 70 LEU A C 1
ATOM 547 O O . LEU A 1 70 ? 7.506 -9.699 1.207 1.00 94.62 70 LEU A O 1
ATOM 551 N N . GLY A 1 71 ? 5.339 -10.306 1.195 1.00 93.38 71 GLY A N 1
ATOM 552 C CA . GLY A 1 71 ? 5.345 -10.961 2.502 1.00 93.38 71 GLY A CA 1
ATOM 553 C C . GLY A 1 71 ? 6.282 -12.168 2.589 1.00 93.38 71 GLY A C 1
ATOM 554 O O . GLY A 1 71 ? 6.700 -12.511 3.691 1.00 93.38 71 GLY A O 1
ATOM 555 N N . GLY A 1 72 ? 6.647 -12.777 1.454 1.00 92.31 72 GLY A N 1
ATOM 556 C CA . GLY A 1 72 ? 7.670 -13.824 1.390 1.00 92.31 72 GLY A CA 1
ATOM 557 C C . GLY A 1 72 ? 9.101 -13.313 1.596 1.00 92.31 72 GLY A C 1
ATOM 558 O O . GLY A 1 72 ? 9.961 -14.085 2.010 1.00 92.31 72 GLY A O 1
ATOM 559 N N . PHE A 1 73 ? 9.358 -12.023 1.349 1.00 91.56 73 PHE A N 1
ATOM 560 C CA . PHE A 1 73 ? 10.662 -11.392 1.592 1.00 91.56 73 PHE A CA 1
ATOM 561 C C . PHE A 1 73 ? 10.739 -10.727 2.965 1.00 91.56 73 PHE A C 1
ATOM 563 O O . PHE A 1 73 ? 11.735 -10.873 3.667 1.00 91.56 73 PHE A O 1
ATOM 570 N N . ASP A 1 74 ? 9.700 -9.978 3.335 1.00 90.81 74 ASP A N 1
ATOM 571 C CA . ASP A 1 74 ? 9.606 -9.286 4.617 1.00 90.81 74 ASP A CA 1
ATOM 572 C C . ASP A 1 74 ? 8.153 -9.275 5.083 1.00 90.81 74 ASP A C 1
ATOM 574 O O . ASP A 1 74 ? 7.301 -8.617 4.494 1.00 90.81 74 ASP A O 1
ATOM 578 N N . THR A 1 75 ? 7.861 -9.962 6.183 1.00 89.50 75 THR A N 1
ATOM 579 C CA . THR A 1 75 ? 6.504 -10.031 6.734 1.00 89.50 75 THR A CA 1
ATOM 580 C C . THR A 1 75 ? 6.022 -8.688 7.286 1.00 89.50 75 THR A C 1
ATOM 582 O O . THR A 1 75 ? 4.813 -8.466 7.370 1.00 89.50 75 THR A O 1
ATOM 585 N N . THR A 1 76 ? 6.935 -7.780 7.645 1.00 88.38 76 THR A N 1
ATOM 586 C CA . THR A 1 76 ? 6.611 -6.483 8.257 1.00 88.38 76 THR A CA 1
ATOM 587 C C . THR A 1 76 ? 6.317 -5.384 7.242 1.00 88.38 76 THR A C 1
ATOM 589 O O . THR A 1 76 ? 5.632 -4.423 7.599 1.00 88.38 76 THR A O 1
ATOM 592 N N . GLY A 1 77 ? 6.815 -5.534 6.008 1.00 86.69 77 GLY A N 1
ATOM 593 C CA . GLY A 1 77 ? 6.715 -4.570 4.912 1.00 86.69 77 GLY A CA 1
ATOM 594 C C . GLY A 1 77 ? 7.557 -3.298 5.076 1.00 86.69 77 GLY A C 1
ATOM 595 O O . GLY A 1 77 ? 7.383 -2.361 4.297 1.00 86.69 77 GLY A O 1
ATOM 596 N N . GLU A 1 78 ? 8.438 -3.236 6.075 1.00 84.81 78 GLU A N 1
ATOM 597 C CA . GLU A 1 78 ? 9.238 -2.049 6.411 1.00 84.81 78 GLU A CA 1
ATOM 598 C C . GLU A 1 78 ? 10.634 -2.075 5.774 1.00 84.81 78 GLU A C 1
ATOM 600 O O . GLU A 1 78 ? 11.197 -1.018 5.489 1.00 84.81 78 GLU A O 1
ATOM 605 N N . ASN A 1 79 ? 11.170 -3.265 5.486 1.00 87.75 79 ASN A N 1
ATOM 606 C CA . ASN A 1 79 ? 12.555 -3.477 5.057 1.00 87.75 79 ASN A CA 1
ATOM 607 C C . ASN A 1 79 ? 12.656 -4.039 3.629 1.00 87.75 79 ASN A C 1
ATOM 609 O O . ASN A 1 79 ? 13.580 -4.780 3.298 1.00 87.75 79 ASN A O 1
ATOM 613 N N . LEU A 1 80 ? 11.702 -3.681 2.767 1.00 89.88 80 LEU A N 1
ATOM 614 C CA . LEU A 1 80 ? 11.666 -4.134 1.377 1.00 89.88 80 LEU A CA 1
ATOM 615 C C . LEU A 1 80 ? 12.603 -3.316 0.482 1.00 89.88 80 LEU A C 1
ATOM 617 O O . LEU A 1 80 ? 12.455 -2.097 0.335 1.00 89.88 80 LEU A O 1
ATOM 621 N N . LEU A 1 81 ? 13.520 -4.010 -0.188 1.00 90.31 81 LEU A N 1
ATOM 622 C CA . LEU A 1 81 ? 14.466 -3.426 -1.137 1.00 90.31 81 LEU A CA 1
ATOM 623 C C . LEU A 1 81 ? 13.803 -3.119 -2.485 1.00 90.31 81 LEU A C 1
ATOM 625 O O . LEU A 1 81 ? 12.865 -3.789 -2.920 1.00 90.31 81 LEU A O 1
ATOM 629 N N . THR A 1 82 ? 14.346 -2.141 -3.215 1.00 89.62 82 THR A N 1
ATOM 630 C CA . THR A 1 82 ? 13.867 -1.788 -4.563 1.00 89.62 82 THR A CA 1
ATOM 631 C C . THR A 1 82 ? 13.912 -2.976 -5.529 1.00 89.62 82 THR A C 1
ATOM 633 O O . THR A 1 82 ? 13.002 -3.127 -6.340 1.00 89.62 82 THR A O 1
ATOM 636 N N . SER A 1 83 ? 14.925 -3.843 -5.427 1.00 92.62 83 SER A N 1
ATOM 637 C CA . SER A 1 83 ? 15.032 -5.067 -6.234 1.00 92.62 83 SER A CA 1
ATOM 638 C C . SER A 1 83 ? 13.860 -6.021 -5.994 1.00 92.62 83 SER A C 1
ATOM 640 O O . SER A 1 83 ? 13.248 -6.476 -6.954 1.00 92.62 83 SER A O 1
ATOM 642 N N . GLN A 1 84 ? 13.477 -6.241 -4.734 1.00 93.81 84 GLN A N 1
ATOM 643 C CA . GLN A 1 84 ? 12.343 -7.094 -4.358 1.00 93.81 84 GLN A CA 1
ATOM 644 C C . GLN A 1 84 ? 11.014 -6.516 -4.860 1.00 93.81 84 GLN A C 1
ATOM 646 O O . GLN A 1 84 ? 10.156 -7.240 -5.358 1.00 93.81 84 GLN A O 1
ATOM 651 N N . LYS A 1 85 ? 10.854 -5.188 -4.808 1.00 93.50 85 LYS A N 1
ATOM 652 C CA . LYS A 1 85 ? 9.678 -4.505 -5.373 1.00 93.50 85 LYS A CA 1
ATOM 653 C C . LYS A 1 85 ? 9.603 -4.638 -6.897 1.00 93.50 85 LYS A C 1
ATOM 655 O O . LYS A 1 85 ? 8.521 -4.835 -7.444 1.00 93.50 85 LYS A O 1
ATOM 660 N N . GLN A 1 86 ? 10.740 -4.544 -7.590 1.00 93.38 86 GLN A N 1
ATOM 661 C CA . GLN A 1 86 ? 10.818 -4.783 -9.035 1.00 93.38 86 GLN A CA 1
ATOM 662 C C . GLN A 1 86 ? 10.514 -6.240 -9.388 1.00 93.38 86 GLN A C 1
ATOM 664 O O . GLN A 1 86 ? 9.860 -6.506 -10.394 1.00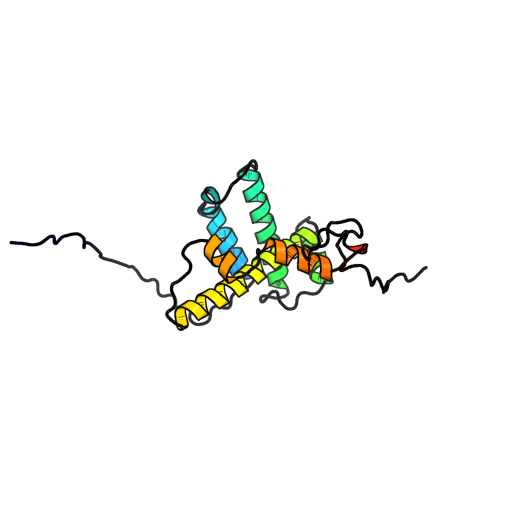 93.38 86 GLN A O 1
ATOM 669 N N . GLU A 1 87 ? 10.970 -7.180 -8.565 1.00 94.81 87 GLU A N 1
ATOM 670 C CA . GLU A 1 87 ? 10.685 -8.599 -8.731 1.00 94.81 87 GLU A CA 1
ATOM 671 C C . GLU A 1 87 ? 9.195 -8.897 -8.539 1.00 94.81 87 GLU A C 1
ATOM 673 O O . GLU A 1 87 ? 8.597 -9.560 -9.382 1.00 94.81 87 GLU A O 1
ATOM 678 N N . ALA A 1 88 ? 8.564 -8.301 -7.524 1.00 94.94 88 ALA A N 1
ATOM 679 C CA . ALA A 1 88 ? 7.119 -8.374 -7.317 1.00 94.94 88 ALA A CA 1
ATOM 680 C C . ALA A 1 88 ? 6.334 -7.813 -8.508 1.00 94.94 88 ALA A C 1
ATOM 682 O O . ALA A 1 88 ? 5.362 -8.422 -8.949 1.00 94.94 88 ALA A O 1
ATOM 683 N N . ALA A 1 89 ? 6.779 -6.683 -9.068 1.00 94.56 89 ALA A N 1
ATOM 684 C CA . ALA A 1 89 ? 6.157 -6.093 -10.250 1.00 94.56 89 ALA A CA 1
ATOM 685 C C . ALA A 1 89 ? 6.195 -7.052 -11.454 1.00 94.56 89 ALA A C 1
ATOM 687 O O . ALA A 1 89 ? 5.190 -7.231 -12.141 1.00 94.56 89 ALA A O 1
ATOM 688 N N . LYS A 1 90 ? 7.333 -7.726 -11.672 1.00 95.56 90 LYS A N 1
ATOM 689 C CA . LYS A 1 90 ? 7.477 -8.744 -12.725 1.00 95.56 90 LYS A CA 1
ATOM 690 C C . LYS A 1 90 ? 6.608 -9.971 -12.450 1.00 95.56 90 LYS A C 1
ATOM 692 O O . LYS A 1 90 ? 5.873 -10.394 -13.335 1.00 95.56 90 LYS A O 1
ATOM 697 N N . HIS A 1 91 ? 6.662 -10.509 -11.232 1.00 94.88 91 HIS A N 1
ATOM 698 C CA . HIS A 1 91 ? 5.926 -11.711 -10.840 1.00 94.88 91 HIS A CA 1
ATOM 699 C C . HIS A 1 91 ? 4.406 -11.515 -10.932 1.00 94.88 91 HIS A C 1
ATOM 701 O O . HIS A 1 91 ? 3.686 -12.377 -11.424 1.00 94.88 91 HIS A O 1
ATOM 707 N N . CYS A 1 92 ? 3.909 -10.356 -10.501 1.00 93.94 92 CYS A N 1
ATOM 708 C CA . CYS A 1 92 ? 2.484 -10.032 -10.515 1.00 93.94 92 CYS A CA 1
ATOM 709 C C . CYS A 1 92 ? 2.012 -9.374 -11.824 1.00 93.94 92 CYS A C 1
ATOM 711 O O . CYS A 1 92 ? 0.869 -8.918 -11.881 1.00 93.94 92 CYS A O 1
ATOM 713 N N . ASN A 1 93 ? 2.871 -9.299 -12.851 1.00 94.50 93 ASN A N 1
ATOM 714 C CA . ASN A 1 93 ? 2.602 -8.631 -14.129 1.00 94.50 93 ASN A CA 1
ATOM 715 C C . ASN A 1 93 ? 1.962 -7.237 -13.946 1.00 94.50 93 ASN A C 1
ATOM 717 O O . ASN A 1 93 ? 0.884 -6.929 -14.466 1.00 94.50 93 ASN A O 1
ATOM 721 N N . CYS A 1 94 ? 2.596 -6.405 -13.121 1.00 92.62 94 CYS A N 1
ATOM 722 C CA . CYS A 1 94 ? 2.112 -5.080 -12.757 1.00 92.62 94 CYS A CA 1
ATOM 723 C C . CYS A 1 94 ? 3.241 -4.044 -12.774 1.00 92.62 94 CYS A C 1
ATOM 725 O O . CYS A 1 94 ? 4.404 -4.343 -13.046 1.00 92.62 94 CYS A O 1
ATOM 727 N N . THR A 1 95 ? 2.895 -2.783 -12.529 1.00 91.69 95 THR A N 1
ATOM 728 C CA . THR A 1 95 ? 3.885 -1.705 -12.481 1.00 91.69 95 THR A CA 1
ATOM 729 C C . THR A 1 95 ? 4.470 -1.559 -11.078 1.00 91.69 95 THR A C 1
ATOM 731 O O . THR A 1 95 ? 3.833 -1.889 -10.079 1.00 91.69 95 THR A O 1
ATOM 734 N N . ILE A 1 96 ? 5.662 -0.965 -10.966 1.00 89.56 96 ILE A N 1
ATOM 735 C CA . ILE A 1 96 ? 6.226 -0.583 -9.657 1.00 89.56 96 ILE A CA 1
ATOM 736 C C . ILE A 1 96 ? 5.273 0.368 -8.910 1.00 89.56 96 ILE A C 1
ATOM 738 O O . ILE A 1 96 ? 5.190 0.327 -7.687 1.00 89.56 96 ILE A O 1
ATOM 742 N N . ALA A 1 97 ? 4.502 1.190 -9.631 1.00 88.81 97 ALA A N 1
ATOM 743 C CA . ALA A 1 97 ? 3.489 2.047 -9.024 1.00 88.81 97 ALA A CA 1
ATOM 744 C C . ALA A 1 97 ? 2.355 1.241 -8.367 1.00 88.81 97 ALA A C 1
ATOM 746 O O . ALA A 1 97 ? 1.891 1.627 -7.296 1.00 88.81 97 ALA A O 1
ATOM 747 N N . ASP A 1 98 ? 1.942 0.113 -8.956 1.00 90.94 98 ASP A N 1
ATOM 748 C CA . ASP A 1 98 ? 0.967 -0.796 -8.340 1.00 90.94 98 ASP A CA 1
ATOM 749 C C . ASP A 1 98 ? 1.529 -1.422 -7.060 1.00 90.94 98 ASP A C 1
ATOM 751 O O . ASP A 1 98 ? 0.823 -1.511 -6.054 1.00 90.94 98 ASP A O 1
ATOM 755 N N . VAL A 1 99 ? 2.816 -1.785 -7.077 1.00 92.44 99 VAL A N 1
ATOM 756 C CA . VAL A 1 99 ? 3.532 -2.315 -5.910 1.00 92.44 99 VAL A CA 1
ATOM 757 C C . VAL A 1 99 ? 3.597 -1.294 -4.774 1.00 92.44 99 VAL A C 1
ATOM 759 O O . VAL A 1 99 ? 3.200 -1.591 -3.646 1.00 92.44 99 VAL A O 1
ATOM 762 N N . GLU A 1 100 ? 4.033 -0.069 -5.065 1.00 90.62 100 GLU A N 1
ATOM 763 C CA . GLU A 1 100 ? 4.093 1.014 -4.077 1.00 90.62 100 GLU A CA 1
ATOM 764 C C . GLU A 1 100 ? 2.703 1.396 -3.554 1.00 90.62 100 GLU A C 1
ATOM 766 O O . GLU A 1 100 ? 2.550 1.714 -2.375 1.00 90.62 100 GLU A O 1
ATOM 771 N N . ASN A 1 101 ? 1.669 1.334 -4.398 1.00 90.38 101 ASN A N 1
ATOM 772 C CA . ASN A 1 101 ? 0.291 1.584 -3.987 1.00 90.38 101 ASN A CA 1
ATOM 773 C C . ASN A 1 101 ? -0.228 0.495 -3.035 1.00 90.38 101 ASN A C 1
ATOM 775 O O . ASN A 1 101 ? -0.841 0.809 -2.016 1.00 90.38 101 ASN A O 1
ATOM 779 N N . ALA A 1 102 ? 0.043 -0.780 -3.326 1.00 92.56 102 ALA A N 1
ATOM 780 C CA . ALA A 1 102 ? -0.317 -1.880 -2.435 1.00 92.56 102 ALA A CA 1
ATOM 781 C C . ALA A 1 102 ? 0.376 -1.733 -1.070 1.00 92.56 102 ALA A C 1
ATOM 783 O O . ALA A 1 102 ? -0.294 -1.761 -0.034 1.00 92.56 102 ALA A O 1
ATOM 784 N N . LEU A 1 103 ? 1.689 -1.476 -1.064 1.00 92.31 103 LEU A N 1
ATOM 785 C CA . LEU A 1 103 ? 2.446 -1.249 0.168 1.00 92.31 103 LEU A CA 1
ATOM 786 C C . LEU A 1 103 ? 1.939 -0.037 0.949 1.00 92.31 103 LEU A C 1
ATOM 788 O O . LEU A 1 103 ? 1.785 -0.123 2.161 1.00 92.31 103 LEU A O 1
ATOM 792 N N . ALA A 1 104 ? 1.617 1.066 0.276 1.00 91.19 104 ALA A N 1
ATOM 793 C CA . ALA A 1 104 ? 1.072 2.250 0.930 1.00 91.19 104 ALA A CA 1
ATOM 794 C C . ALA A 1 104 ? -0.281 1.999 1.611 1.00 91.19 104 ALA A C 1
ATOM 796 O O . ALA A 1 104 ? -0.555 2.560 2.671 1.00 91.19 104 ALA A O 1
ATOM 797 N N . LYS A 1 105 ? -1.132 1.146 1.029 1.00 90.62 105 LYS A N 1
ATOM 798 C CA . LYS A 1 105 ? -2.390 0.733 1.666 1.00 90.62 105 LYS A CA 1
ATOM 799 C C . LYS A 1 105 ? -2.137 -0.089 2.919 1.00 90.62 105 LYS A C 1
ATOM 801 O O . LYS A 1 105 ? -2.782 0.161 3.933 1.00 90.62 105 LYS A O 1
ATOM 806 N N . PHE A 1 106 ? -1.191 -1.021 2.854 1.00 91.62 106 PHE A N 1
ATOM 807 C CA . PHE A 1 106 ? -0.788 -1.810 4.009 1.00 91.62 106 PHE A CA 1
ATOM 808 C C . PHE A 1 106 ? -0.203 -0.932 5.123 1.00 91.62 106 PHE A C 1
ATOM 810 O O . PHE A 1 106 ? -0.661 -1.014 6.260 1.00 91.62 106 PHE A O 1
ATOM 817 N N . THR A 1 107 ? 0.758 -0.054 4.816 1.00 91.06 107 THR A N 1
ATOM 818 C CA . THR A 1 107 ? 1.397 0.799 5.831 1.00 91.06 107 THR A CA 1
ATOM 819 C C . THR A 1 107 ? 0.399 1.761 6.462 1.00 91.06 107 THR A C 1
ATOM 821 O O . THR A 1 107 ? 0.363 1.891 7.684 1.00 91.06 107 THR A O 1
ATOM 824 N N . TRP A 1 108 ? -0.475 2.373 5.660 1.00 92.12 108 TRP A N 1
ATOM 825 C CA . TRP A 1 108 ? -1.537 3.226 6.184 1.00 92.12 108 TRP A CA 1
ATOM 826 C C . TRP A 1 108 ? -2.500 2.442 7.083 1.00 92.12 108 TRP A C 1
ATOM 828 O O . TRP A 1 108 ? -2.842 2.920 8.162 1.00 92.12 108 TRP A O 1
ATOM 838 N N . ALA A 1 109 ? -2.907 1.231 6.683 1.00 90.88 109 ALA A N 1
ATOM 839 C CA . ALA A 1 109 ? -3.785 0.383 7.489 1.00 90.88 109 ALA A CA 1
ATOM 840 C C . ALA A 1 109 ? -3.124 -0.022 8.818 1.00 90.88 109 ALA A C 1
ATOM 842 O O . ALA A 1 109 ? -3.762 0.078 9.866 1.00 90.88 109 ALA A O 1
ATOM 843 N N . LYS A 1 110 ? -1.832 -0.373 8.791 1.00 90.69 110 LYS A N 1
ATOM 844 C CA . LYS A 1 110 ? -1.021 -0.684 9.979 1.00 90.69 110 LYS A CA 1
ATOM 845 C C . LYS A 1 110 ? -0.989 0.486 10.958 1.00 90.69 110 LYS A C 1
ATOM 847 O O . LYS A 1 110 ? -1.245 0.326 12.151 1.00 90.69 110 LYS A O 1
ATOM 852 N N . GLU A 1 111 ? -0.690 1.684 10.459 1.00 90.56 111 GLU A N 1
ATOM 853 C CA . GLU A 1 111 ? -0.635 2.891 11.284 1.00 90.56 111 GLU A CA 1
ATOM 854 C C . GLU A 1 111 ? -2.013 3.297 11.817 1.00 90.56 111 GLU A C 1
ATOM 856 O O . GLU A 1 111 ? -2.126 3.703 12.978 1.00 90.56 111 GLU A O 1
ATOM 861 N N . ALA A 1 112 ? -3.058 3.165 10.997 1.00 90.81 112 ALA A N 1
ATOM 862 C CA . ALA A 1 112 ? -4.434 3.432 11.394 1.00 90.81 112 ALA A CA 1
ATOM 863 C C . ALA A 1 112 ? -4.875 2.488 12.516 1.00 90.81 112 ALA A C 1
ATOM 865 O O . ALA A 1 112 ? -5.383 2.961 13.533 1.00 90.81 112 ALA A O 1
ATOM 866 N N . GLN A 1 113 ? -4.605 1.185 12.384 1.00 89.38 113 GLN A N 1
ATOM 867 C CA . GLN A 1 113 ? -4.874 0.205 13.433 1.00 89.38 113 GLN A CA 1
ATOM 868 C C . GLN A 1 113 ? -4.116 0.543 14.718 1.00 89.38 113 GLN A C 1
ATOM 870 O O . GLN A 1 113 ? -4.725 0.567 15.784 1.00 89.38 113 GLN A O 1
ATOM 875 N N . ARG A 1 114 ? -2.830 0.908 14.626 1.00 91.06 114 ARG A N 1
ATOM 876 C CA . ARG A 1 114 ? -2.038 1.306 15.801 1.00 91.06 114 ARG A CA 1
ATOM 877 C C . ARG A 1 114 ? -2.619 2.531 16.510 1.00 91.06 114 ARG A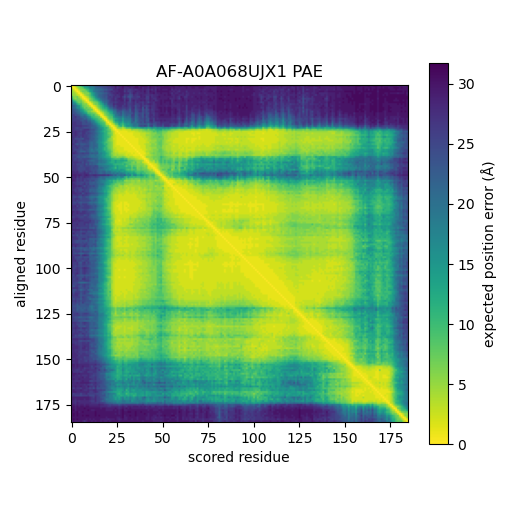 C 1
ATOM 879 O O . ARG A 1 114 ? -2.606 2.596 17.735 1.00 91.06 114 ARG A O 1
ATOM 886 N N . LYS A 1 115 ? -3.105 3.537 15.773 1.00 90.75 115 LYS A N 1
ATOM 887 C CA . LYS A 1 115 ? -3.761 4.707 16.390 1.00 90.75 115 LYS A CA 1
ATOM 888 C C . LYS A 1 115 ? -5.097 4.334 17.024 1.00 90.75 115 LYS A C 1
ATOM 890 O O . LYS A 1 115 ? -5.400 4.813 18.109 1.00 90.75 115 LYS A O 1
ATOM 895 N N . ILE A 1 116 ? -5.875 3.488 16.359 1.00 89.62 116 ILE A N 1
ATOM 896 C CA . ILE A 1 116 ? -7.153 2.977 16.854 1.00 89.62 116 ILE A CA 1
ATOM 897 C C . ILE A 1 116 ? -6.971 2.191 18.162 1.00 89.62 116 ILE A C 1
ATOM 899 O O . ILE A 1 116 ? -7.723 2.398 19.112 1.00 89.62 116 ILE A O 1
ATOM 903 N N . GLU A 1 117 ? -5.955 1.335 18.234 1.00 90.19 117 G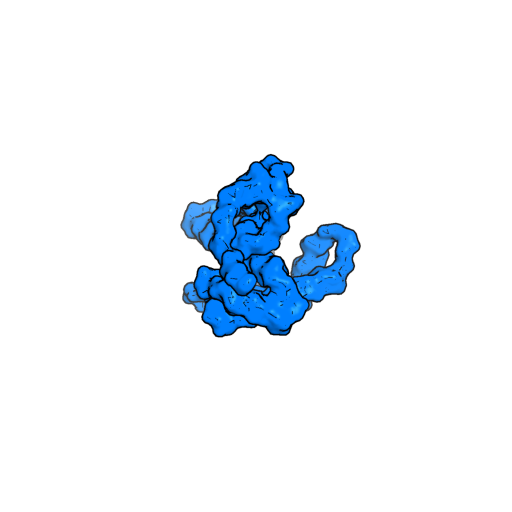LU A N 1
ATOM 904 C CA . GLU A 1 117 ? -5.625 0.561 19.430 1.00 90.19 117 GLU A CA 1
ATOM 905 C C . GLU A 1 117 ? -5.231 1.472 20.598 1.00 90.19 117 GLU A C 1
ATOM 907 O O . GLU A 1 117 ? -5.800 1.352 21.679 1.00 90.19 117 GLU A O 1
ATOM 912 N N . LYS A 1 118 ? -4.396 2.489 20.351 1.00 90.81 118 LYS A N 1
ATOM 913 C CA . LYS A 1 118 ? -4.072 3.510 21.362 1.00 90.81 118 LYS A CA 1
ATOM 914 C C . LYS A 1 118 ? -5.300 4.271 21.862 1.00 90.81 118 LYS A C 1
ATOM 916 O O . LYS A 1 118 ? -5.430 4.503 23.056 1.00 90.81 118 LYS A O 1
ATOM 921 N N . LEU A 1 119 ? -6.231 4.642 20.978 1.00 89.56 119 LEU A N 1
ATOM 922 C CA . LEU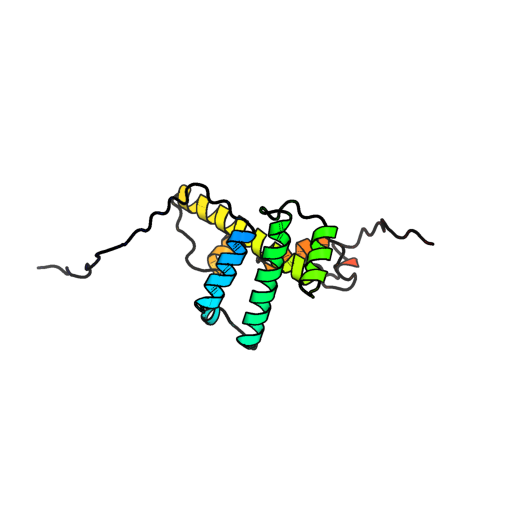 A 1 119 ? -7.482 5.287 21.402 1.00 89.56 119 LEU A CA 1
ATOM 923 C C . LEU A 1 119 ? -8.322 4.369 22.297 1.00 89.56 119 LEU A C 1
ATOM 925 O O . LEU A 1 119 ? -8.941 4.848 23.246 1.00 89.56 119 LEU A O 1
ATOM 929 N N . LYS A 1 120 ? -8.332 3.064 22.003 1.00 88.25 120 LYS A N 1
ATOM 930 C CA . LYS A 1 120 ? -9.024 2.054 22.808 1.00 88.25 120 LYS A CA 1
ATOM 931 C C . LYS A 1 120 ? -8.393 1.915 24.195 1.00 88.25 120 LYS A C 1
ATOM 933 O O . LYS A 1 120 ? -9.131 1.856 25.173 1.00 88.25 120 LYS A O 1
ATOM 938 N N . GLU A 1 121 ? -7.064 1.895 24.276 1.00 92.56 121 GLU A N 1
ATOM 939 C CA . GLU A 1 121 ? -6.314 1.873 25.542 1.00 92.56 121 GLU A CA 1
ATOM 940 C C . GLU A 1 121 ? -6.556 3.140 26.376 1.00 92.56 121 GLU A C 1
ATOM 942 O O . GLU A 1 121 ? -6.769 3.061 27.582 1.00 92.56 121 GLU A O 1
ATOM 947 N N . GLU A 1 122 ? -6.604 4.307 25.730 1.00 91.69 122 GLU A N 1
ATOM 948 C CA . GLU A 1 122 ? -6.886 5.602 26.365 1.00 91.69 122 GLU A CA 1
ATOM 949 C C . GLU A 1 122 ? -8.374 5.801 26.731 1.00 91.69 122 GLU A C 1
ATOM 951 O O . GLU A 1 122 ? -8.741 6.846 27.271 1.00 91.69 122 GLU A O 1
ATOM 956 N N . GLY A 1 123 ? -9.256 4.843 26.415 1.00 89.94 123 GLY A N 1
ATOM 957 C CA . GLY A 1 123 ? -10.697 4.927 26.685 1.00 89.94 123 GLY A CA 1
ATOM 958 C C . GLY A 1 123 ? -11.451 5.960 25.833 1.00 89.94 123 GLY A C 1
ATOM 959 O O . GLY A 1 123 ? -12.582 6.329 26.156 1.00 89.94 123 GLY A O 1
ATOM 960 N N . LYS A 1 124 ? -10.844 6.446 24.745 1.00 89.75 124 LYS A N 1
ATOM 961 C CA . LYS A 1 124 ? -11.454 7.407 23.815 1.00 89.75 124 LYS A CA 1
ATOM 962 C C . LYS A 1 124 ? -12.451 6.708 22.880 1.00 89.75 124 LYS A C 1
ATOM 964 O O . LYS A 1 124 ? -12.315 5.515 22.601 1.00 89.75 124 LYS A O 1
ATOM 969 N N . PRO A 1 125 ? -13.462 7.430 22.357 1.00 88.50 125 PRO A N 1
ATOM 970 C CA . PRO A 1 125 ? -14.431 6.839 21.443 1.00 88.50 125 PRO A CA 1
ATOM 971 C C . PRO A 1 125 ? -13.753 6.334 20.164 1.00 88.50 125 PRO A C 1
ATOM 973 O O . PRO A 1 125 ? -12.997 7.052 19.509 1.00 88.50 125 PRO A O 1
ATOM 976 N N . MET A 1 126 ? -14.069 5.090 19.806 1.00 89.19 126 MET A N 1
ATOM 977 C CA . MET A 1 126 ? -13.609 4.442 18.582 1.00 89.19 126 MET A CA 1
ATOM 978 C C . MET A 1 126 ? -14.223 5.126 17.349 1.00 89.19 126 MET A C 1
ATOM 980 O O . MET A 1 126 ? -15.441 5.345 17.346 1.00 89.19 126 MET A O 1
ATOM 984 N N . PRO A 1 127 ? -13.440 5.422 16.293 1.00 88.69 127 PRO A N 1
ATOM 985 C CA . PRO A 1 127 ? -13.999 5.903 15.037 1.00 88.69 127 PRO A CA 1
ATOM 986 C C . PRO A 1 127 ? -14.990 4.887 14.460 1.00 88.69 127 PRO A C 1
ATOM 988 O O . PRO A 1 127 ? -14.712 3.690 14.399 1.00 88.69 127 PRO A O 1
ATOM 991 N N . LYS A 1 128 ? -16.152 5.372 14.019 1.00 86.75 128 LYS A N 1
ATOM 992 C CA . LYS A 1 128 ? -17.249 4.525 13.512 1.00 86.75 128 LYS A CA 1
ATOM 993 C C . LYS A 1 128 ? -17.293 4.441 11.991 1.00 86.75 128 LYS A C 1
ATOM 995 O O . LYS A 1 128 ? -18.033 3.633 11.439 1.00 86.75 128 LYS A O 1
ATOM 1000 N N . SER A 1 129 ? -16.525 5.286 11.307 1.00 86.00 129 SER A N 1
ATOM 1001 C CA . SER A 1 129 ? -16.523 5.386 9.850 1.00 86.00 129 SER A CA 1
ATOM 1002 C C . SER A 1 129 ? -15.112 5.555 9.295 1.00 86.00 129 SER A C 1
ATOM 1004 O O . SER A 1 129 ? -14.235 6.131 9.939 1.00 86.00 129 SER A O 1
ATOM 1006 N N . LEU A 1 130 ? -14.896 5.117 8.050 1.00 82.00 130 LEU A N 1
ATOM 1007 C CA . LEU A 1 130 ? -13.621 5.328 7.354 1.00 82.00 130 LEU A CA 1
ATOM 1008 C C . LEU A 1 130 ? -13.251 6.815 7.244 1.00 82.00 130 LEU A C 1
ATOM 1010 O O . LEU A 1 130 ? -12.072 7.152 7.276 1.00 82.00 130 LEU A O 1
ATOM 1014 N N . ASN A 1 131 ? -14.238 7.711 7.155 1.00 85.38 131 ASN A N 1
ATOM 1015 C CA . ASN A 1 131 ? -14.002 9.154 7.107 1.00 85.38 131 ASN A CA 1
ATOM 1016 C C . ASN A 1 131 ? -13.426 9.674 8.439 1.00 85.38 131 ASN A C 1
ATOM 1018 O O . ASN A 1 131 ? -12.477 10.453 8.447 1.00 85.38 131 ASN A O 1
ATOM 1022 N N . GLU A 1 132 ? -13.931 9.195 9.580 1.00 87.62 132 GLU A N 1
ATOM 1023 C CA . GLU A 1 132 ? -13.343 9.510 10.890 1.00 87.62 132 GLU A CA 1
ATOM 1024 C C . GLU A 1 132 ? -11.917 8.969 11.023 1.00 87.62 132 GLU A C 1
ATOM 1026 O O . GLU A 1 132 ? -11.040 9.684 11.508 1.00 87.62 132 GLU A O 1
ATOM 1031 N N . VAL A 1 133 ? -11.656 7.754 10.525 1.00 87.81 133 VAL A N 1
ATOM 1032 C CA . VAL A 1 133 ? -10.296 7.192 10.495 1.00 87.81 133 VAL A CA 1
ATOM 1033 C C . VAL A 1 133 ? -9.369 8.055 9.631 1.00 87.81 133 VAL A C 1
ATOM 1035 O O . VAL A 1 133 ? -8.262 8.376 10.054 1.00 87.81 133 VAL A O 1
ATOM 1038 N N . GLN A 1 134 ? -9.814 8.499 8.452 1.00 86.62 134 GLN A N 1
ATOM 1039 C CA . GLN A 1 134 ? -9.035 9.397 7.590 1.00 86.62 134 GLN A CA 1
ATOM 1040 C C . GLN A 1 134 ? -8.735 10.739 8.271 1.00 86.62 134 GLN A C 1
ATOM 1042 O O . GLN A 1 134 ? -7.601 11.212 8.203 1.00 86.62 134 GLN A O 1
ATOM 1047 N N . LYS A 1 135 ? -9.707 11.327 8.982 1.00 88.56 135 LYS A N 1
ATOM 1048 C CA . LYS A 1 135 ? -9.502 12.558 9.765 1.00 88.56 135 LYS A CA 1
ATOM 1049 C C . LYS A 1 135 ? -8.486 12.363 10.889 1.00 88.56 135 LYS A C 1
ATOM 1051 O O . LYS A 1 135 ? -7.612 13.205 11.062 1.00 88.56 135 LYS A O 1
ATOM 1056 N N . LEU A 1 136 ? -8.558 11.242 11.608 1.00 88.31 136 LEU A N 1
ATOM 1057 C CA . LEU A 1 136 ? -7.591 10.880 12.650 1.00 88.31 136 LEU A CA 1
ATOM 1058 C C . LEU A 1 136 ? -6.178 10.665 12.080 1.00 88.31 136 LEU A C 1
ATOM 1060 O O . LEU A 1 136 ? -5.165 10.973 12.717 1.00 88.31 136 LEU A O 1
ATOM 1064 N N . MET A 1 137 ? -6.097 10.110 10.871 1.00 88.00 137 MET A N 1
ATOM 1065 C CA . MET A 1 137 ? -4.833 9.864 10.188 1.00 88.00 137 MET A CA 1
ATOM 1066 C C . MET A 1 137 ? -4.237 11.114 9.540 1.00 88.00 137 MET A C 1
ATOM 1068 O O . MET A 1 137 ? -3.020 11.165 9.371 1.00 88.00 137 MET A O 1
ATOM 1072 N N . GLY A 1 138 ? -5.057 12.110 9.195 1.00 87.00 138 GLY A N 1
ATOM 1073 C CA . GLY A 1 138 ? -4.630 13.323 8.491 1.00 87.00 138 GLY A CA 1
ATOM 1074 C C . GLY A 1 138 ? -4.135 13.066 7.062 1.00 87.00 138 GLY A C 1
ATOM 1075 O O . GLY A 1 138 ? -3.505 13.932 6.463 1.00 87.00 138 GLY A O 1
ATOM 1076 N N . SER A 1 139 ? -4.369 11.867 6.527 1.00 85.50 139 SER A N 1
ATOM 1077 C CA . SER A 1 139 ? -3.909 11.421 5.210 1.00 85.50 139 SER A CA 1
ATOM 1078 C C . SER A 1 139 ? -4.756 10.254 4.710 1.00 85.50 139 SER A C 1
ATOM 1080 O O . SER A 1 139 ? -5.389 9.543 5.500 1.00 85.50 139 SER A O 1
ATOM 1082 N N . THR A 1 140 ? -4.743 10.028 3.397 1.00 85.94 140 THR A N 1
ATOM 1083 C CA . THR A 1 140 ? -5.342 8.844 2.772 1.00 85.94 140 THR A CA 1
ATOM 1084 C C . THR A 1 140 ? -4.265 7.854 2.310 1.00 85.94 140 THR A C 1
ATOM 1086 O O . THR A 1 140 ? -3.128 8.261 2.051 1.00 85.94 140 THR A O 1
ATOM 1089 N N . PRO A 1 141 ? -4.606 6.565 2.108 1.00 82.56 141 PRO A N 1
ATOM 1090 C CA . PRO A 1 141 ? -3.683 5.598 1.508 1.00 82.56 141 PRO A CA 1
ATOM 1091 C C . PRO A 1 141 ? -3.079 6.067 0.175 1.00 82.56 141 PRO A C 1
ATOM 1093 O O . PRO A 1 141 ? -1.910 5.820 -0.110 1.00 82.56 141 PRO A O 1
ATOM 1096 N N . MET A 1 142 ? -3.859 6.795 -0.632 1.00 81.81 142 MET A N 1
ATOM 1097 C CA . MET A 1 142 ? -3.401 7.323 -1.919 1.00 81.81 142 MET A CA 1
ATOM 1098 C C . MET A 1 142 ? -2.374 8.449 -1.756 1.00 81.81 142 MET A C 1
ATOM 1100 O O . MET A 1 142 ? -1.464 8.560 -2.577 1.00 81.81 142 MET A O 1
ATOM 1104 N N . ASP A 1 143 ? -2.481 9.264 -0.704 1.00 82.94 143 ASP A N 1
ATOM 1105 C CA . ASP A 1 143 ? -1.485 10.299 -0.398 1.00 82.94 143 ASP A CA 1
ATOM 1106 C C . ASP A 1 143 ? -0.149 9.665 0.006 1.00 82.94 143 ASP A C 1
ATOM 1108 O O . ASP A 1 143 ? 0.912 10.099 -0.454 1.00 82.94 143 ASP A O 1
ATOM 1112 N N . VAL A 1 144 ? -0.204 8.581 0.791 1.00 84.25 144 VAL A N 1
ATOM 1113 C CA . VAL A 1 144 ? 0.974 7.779 1.158 1.00 84.25 144 VAL A CA 1
ATOM 1114 C C . VAL A 1 144 ? 1.606 7.155 -0.088 1.00 84.25 144 VAL A C 1
ATOM 1116 O O . VAL A 1 144 ? 2.809 7.311 -0.301 1.00 84.25 144 VAL A O 1
ATOM 1119 N N . ALA A 1 145 ? 0.805 6.542 -0.968 1.00 82.44 145 ALA A N 1
ATOM 1120 C CA . ALA A 1 145 ? 1.282 5.958 -2.225 1.00 82.44 145 ALA A CA 1
ATOM 1121 C C . ALA A 1 145 ? 1.994 6.997 -3.097 1.00 82.44 145 ALA A C 1
ATOM 1123 O O . ALA A 1 145 ? 3.084 6.757 -3.620 1.00 82.44 145 ALA A O 1
ATOM 1124 N N . ARG A 1 146 ? 1.410 8.194 -3.211 1.00 78.94 146 ARG A N 1
ATOM 1125 C CA . ARG A 1 146 ? 1.989 9.286 -3.994 1.00 78.94 146 ARG A CA 1
ATOM 1126 C C . ARG A 1 146 ? 3.308 9.785 -3.400 1.00 78.94 146 ARG A C 1
ATOM 1128 O O . ARG A 1 146 ? 4.228 10.101 -4.151 1.00 78.94 146 ARG A O 1
ATOM 1135 N N . SER A 1 147 ? 3.411 9.846 -2.073 1.00 77.25 147 SER A N 1
ATOM 1136 C CA . SER A 1 147 ? 4.646 10.199 -1.362 1.00 77.25 147 SER A CA 1
ATOM 1137 C C . SER A 1 147 ? 5.744 9.149 -1.571 1.00 77.25 147 SER A C 1
ATOM 1139 O O . SER A 1 147 ? 6.877 9.501 -1.902 1.00 77.25 147 SER A O 1
ATOM 1141 N N . ASN A 1 148 ? 5.409 7.859 -1.473 1.00 80.50 148 ASN A N 1
ATOM 1142 C CA . ASN A 1 148 ? 6.352 6.761 -1.703 1.00 80.50 148 ASN A CA 1
ATOM 1143 C C . ASN A 1 148 ? 6.866 6.744 -3.144 1.00 80.50 148 ASN A C 1
ATOM 1145 O O . ASN A 1 148 ? 8.075 6.671 -3.370 1.00 80.50 148 ASN A O 1
ATOM 1149 N N . LEU A 1 149 ? 5.974 6.936 -4.120 1.00 79.62 149 LEU A N 1
ATOM 1150 C CA . LEU A 1 149 ? 6.368 7.035 -5.522 1.00 79.62 149 LEU A CA 1
ATOM 1151 C C . LEU A 1 149 ? 7.341 8.204 -5.750 1.00 79.62 149 LEU A C 1
ATOM 1153 O O . LEU A 1 149 ? 8.303 8.072 -6.506 1.00 79.62 149 LEU A O 1
ATOM 1157 N N . ALA A 1 150 ? 7.148 9.323 -5.045 1.00 73.38 150 ALA A N 1
ATOM 1158 C CA . ALA A 1 150 ? 8.058 10.468 -5.086 1.00 73.38 150 ALA A CA 1
ATOM 1159 C C . ALA A 1 150 ? 9.457 10.122 -4.582 1.00 73.38 150 ALA A C 1
ATOM 1161 O O . ALA A 1 150 ? 10.444 10.496 -5.210 1.00 73.38 150 ALA A O 1
ATOM 1162 N N . LYS A 1 151 ? 9.533 9.402 -3.457 1.00 74.88 151 LYS A N 1
ATOM 1163 C CA . LYS A 1 151 ? 10.796 8.967 -2.848 1.00 74.88 151 LYS A CA 1
ATOM 1164 C C . LYS A 1 151 ? 11.525 7.944 -3.715 1.00 74.88 151 LYS A C 1
ATOM 1166 O O . LYS A 1 151 ? 12.746 7.974 -3.784 1.00 74.88 151 LYS A O 1
ATOM 1171 N N . SER A 1 152 ? 10.785 7.088 -4.418 1.00 69.88 152 SER A N 1
ATOM 1172 C CA . SER A 1 152 ? 11.351 6.084 -5.331 1.00 69.88 152 SER A CA 1
ATOM 1173 C C . SER A 1 152 ? 11.932 6.668 -6.631 1.00 69.88 152 SER A C 1
ATOM 1175 O O . SER A 1 152 ? 12.475 5.929 -7.451 1.00 69.88 152 SER A O 1
ATOM 1177 N N . GLY A 1 153 ? 11.790 7.980 -6.867 1.00 71.25 153 GLY A N 1
ATOM 1178 C CA . GLY A 1 153 ? 12.248 8.637 -8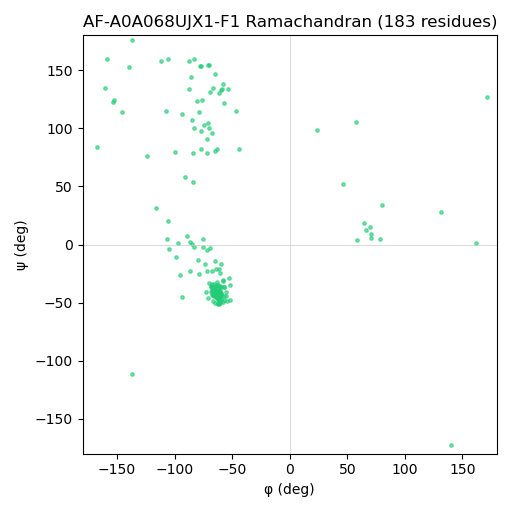.097 1.00 71.25 153 GLY A CA 1
ATOM 1179 C C . GLY A 1 153 ? 11.431 8.282 -9.346 1.00 71.25 153 GLY A C 1
ATOM 1180 O O . GLY A 1 153 ? 11.772 8.714 -10.442 1.00 71.25 153 GLY A O 1
ATOM 1181 N N . GLN A 1 154 ? 10.336 7.531 -9.193 1.00 70.94 154 GLN A N 1
ATOM 1182 C CA . GLN A 1 154 ? 9.472 7.079 -10.290 1.00 70.94 154 GLN A CA 1
ATOM 1183 C C . GLN A 1 154 ? 8.406 8.118 -10.693 1.00 70.94 154 GLN A C 1
ATOM 1185 O O . GLN A 1 154 ? 7.605 7.877 -11.596 1.00 70.94 154 GLN A O 1
ATOM 1190 N N . ILE A 1 155 ? 8.364 9.290 -10.046 1.00 77.69 155 ILE A N 1
ATOM 1191 C CA . ILE A 1 155 ? 7.468 10.379 -10.457 1.00 77.69 155 ILE A CA 1
ATOM 1192 C C . ILE A 1 155 ? 8.023 11.080 -11.698 1.00 77.69 155 ILE A C 1
ATOM 1194 O O . ILE A 1 155 ? 9.120 11.641 -11.688 1.00 77.69 155 ILE A O 1
ATOM 1198 N N . SER A 1 156 ? 7.206 11.135 -12.755 1.00 78.50 156 SER A N 1
ATOM 1199 C CA . SER A 1 156 ? 7.506 11.946 -13.936 1.00 78.50 156 SER A CA 1
ATOM 1200 C C . SER A 1 156 ? 7.786 13.396 -13.540 1.00 78.50 156 SER A C 1
ATOM 1202 O O . SER A 1 156 ? 7.017 14.032 -12.819 1.00 78.50 156 SER A O 1
ATOM 1204 N N . ARG A 1 157 ? 8.859 13.974 -14.090 1.00 83.19 157 ARG A N 1
ATOM 1205 C CA . ARG A 1 157 ? 9.244 15.379 -13.866 1.00 83.19 157 ARG A CA 1
ATOM 1206 C C . ARG A 1 157 ? 8.100 16.368 -14.148 1.00 83.19 157 ARG A C 1
ATOM 1208 O O . ARG A 1 157 ? 8.053 17.432 -13.529 1.00 83.19 157 ARG A O 1
ATOM 1215 N N . ASN A 1 158 ? 7.184 16.023 -15.055 1.00 86.69 158 ASN A N 1
ATOM 1216 C CA . ASN A 1 158 ? 6.027 16.841 -15.432 1.00 86.69 158 ASN A CA 1
ATOM 1217 C C . ASN A 1 158 ? 4.721 16.452 -14.710 1.00 86.69 158 ASN A C 1
ATOM 1219 O O . ASN A 1 158 ? 3.697 17.070 -14.973 1.00 86.69 158 ASN A O 1
ATOM 1223 N N . ALA A 1 159 ? 4.714 15.461 -13.817 1.00 84.75 159 ALA A N 1
ATOM 1224 C CA . ALA A 1 159 ? 3.524 15.129 -13.032 1.00 84.75 159 ALA A CA 1
ATOM 1225 C C . ALA A 1 159 ? 3.231 16.212 -11.968 1.00 84.75 159 ALA A C 1
ATOM 1227 O O . ALA A 1 159 ? 4.159 16.907 -11.532 1.00 84.75 159 ALA A O 1
ATOM 1228 N N . PRO A 1 160 ? 1.969 16.377 -11.522 1.00 85.62 160 PRO A N 1
ATOM 1229 C CA . PRO A 1 160 ? 1.642 17.235 -10.385 1.00 85.62 160 PRO A CA 1
ATOM 1230 C C . PRO A 1 160 ? 2.390 16.784 -9.125 1.00 85.62 160 PRO A C 1
ATOM 1232 O O . PRO A 1 160 ? 2.519 1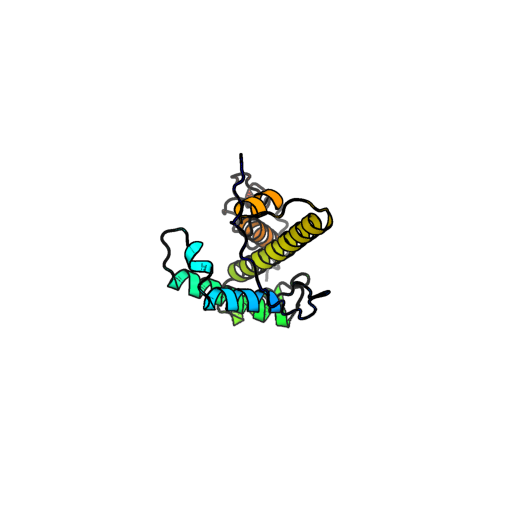5.592 -8.847 1.00 85.62 160 PRO A O 1
ATOM 1235 N N . CYS A 1 161 ? 2.901 17.747 -8.361 1.00 82.12 161 CYS A N 1
ATOM 1236 C CA . CYS A 1 161 ? 3.742 17.462 -7.210 1.00 82.12 161 CYS A CA 1
ATOM 1237 C C . CYS A 1 161 ? 2.928 16.809 -6.077 1.00 82.12 161 CYS A C 1
ATOM 1239 O O . CYS A 1 161 ? 1.884 17.342 -5.687 1.00 82.12 161 CYS A O 1
ATOM 1241 N N . PRO A 1 162 ? 3.419 15.701 -5.494 1.00 76.50 162 PRO A N 1
ATOM 1242 C CA . PRO A 1 162 ? 2.705 14.931 -4.478 1.00 76.50 162 PRO A CA 1
ATOM 1243 C C . PRO A 1 162 ? 2.446 15.677 -3.171 1.00 76.50 162 PRO A C 1
ATOM 1245 O O . PRO A 1 162 ? 1.514 15.320 -2.465 1.00 76.50 162 PRO A O 1
ATOM 1248 N N . CYS A 1 163 ? 3.209 16.731 -2.866 1.00 73.38 163 CYS A N 1
ATOM 1249 C CA . CYS A 1 163 ? 3.048 17.525 -1.644 1.00 73.38 163 CYS A CA 1
ATOM 1250 C C . CYS A 1 163 ? 1.839 18.481 -1.647 1.00 73.38 163 CYS A C 1
ATOM 1252 O O . CYS A 1 163 ? 1.712 19.303 -0.747 1.00 73.38 163 CYS A O 1
ATOM 1254 N N . GLY A 1 164 ? 0.987 18.447 -2.678 1.00 74.88 164 GLY A N 1
ATOM 1255 C CA . GLY A 1 164 ? -0.211 19.292 -2.747 1.00 74.88 164 GLY A CA 1
ATOM 1256 C C . GLY A 1 164 ? 0.046 20.746 -3.161 1.00 74.88 164 GLY A C 1
ATOM 1257 O O . GLY A 1 164 ? -0.891 21.535 -3.239 1.00 74.88 164 GLY A O 1
ATOM 1258 N N . SER A 1 165 ? 1.282 21.111 -3.520 1.00 80.25 165 SER A N 1
ATOM 1259 C CA . SER A 1 165 ? 1.654 22.485 -3.908 1.00 80.25 165 SER A CA 1
ATOM 1260 C C . SER A 1 165 ? 1.080 22.967 -5.247 1.00 80.25 165 SER A C 1
ATOM 1262 O O . SER A 1 165 ? 1.346 24.100 -5.647 1.00 80.25 165 SER A O 1
ATOM 1264 N N . LYS A 1 166 ? 0.357 22.106 -5.979 1.00 83.94 166 LYS A N 1
ATOM 1265 C CA . LYS A 1 166 ? -0.159 22.327 -7.348 1.00 83.94 166 LYS A CA 1
ATOM 1266 C C . LYS A 1 166 ? 0.915 22.641 -8.407 1.00 83.94 166 LYS A C 1
ATOM 1268 O O . LYS A 1 166 ? 0.590 22.878 -9.566 1.00 83.94 166 LYS A O 1
ATOM 1273 N N . LYS A 1 167 ? 2.201 22.615 -8.047 1.00 88.62 167 LYS A N 1
ATOM 1274 C CA . LYS A 1 167 ? 3.336 22.782 -8.969 1.00 88.62 167 LYS A CA 1
ATOM 1275 C C . LYS A 1 167 ? 3.661 21.450 -9.652 1.00 88.62 167 LYS A C 1
ATOM 1277 O O . LYS A 1 167 ? 3.341 20.390 -9.124 1.00 88.62 167 LYS A O 1
ATOM 1282 N N . LEU A 1 168 ? 4.350 21.489 -10.794 1.00 87.94 168 LEU A N 1
ATOM 1283 C CA . LEU A 1 168 ? 4.947 20.282 -11.389 1.00 87.94 168 LEU A CA 1
ATOM 1284 C C . LEU A 1 168 ? 6.048 19.741 -10.469 1.00 87.94 168 LEU A C 1
ATOM 1286 O O . LEU A 1 168 ? 6.756 20.537 -9.847 1.00 87.94 168 LEU A O 1
ATOM 1290 N N . TYR A 1 169 ? 6.238 18.421 -10.423 1.00 86.62 169 TYR A N 1
ATOM 1291 C CA . TYR A 1 169 ? 7.225 17.770 -9.558 1.00 86.62 169 TYR A CA 1
ATOM 1292 C C . TYR A 1 169 ? 8.622 18.382 -9.730 1.00 86.62 169 TYR A C 1
ATOM 1294 O O . TYR A 1 169 ? 9.205 18.849 -8.752 1.00 86.62 169 TYR A O 1
ATOM 1302 N N . LYS A 1 170 ? 9.090 18.558 -10.976 1.00 87.94 170 LYS A N 1
ATOM 1303 C CA . LYS A 1 170 ? 10.378 19.215 -11.288 1.00 87.94 170 LYS A CA 1
ATOM 1304 C C . LYS A 1 170 ? 10.511 20.667 -10.812 1.00 87.94 170 LYS A C 1
ATOM 1306 O O . LYS A 1 170 ? 11.605 21.211 -10.821 1.00 87.94 170 LYS A O 1
ATOM 1311 N N . ARG A 1 171 ? 9.401 21.333 -10.482 1.00 88.38 171 ARG A N 1
ATOM 1312 C CA . ARG A 1 171 ? 9.344 22.732 -10.015 1.00 88.38 171 ARG A CA 1
ATOM 1313 C C . ARG A 1 171 ? 9.050 22.834 -8.514 1.00 88.38 171 ARG A C 1
ATOM 1315 O O . ARG A 1 171 ? 8.880 23.943 -8.007 1.00 88.38 171 ARG A O 1
ATOM 1322 N N . CYS A 1 172 ? 8.976 21.705 -7.816 1.00 88.00 172 CYS A N 1
ATOM 1323 C CA . CYS A 1 172 ? 8.720 21.625 -6.385 1.00 88.00 172 CYS A CA 1
ATOM 1324 C C . CYS A 1 172 ? 9.651 20.581 -5.758 1.00 88.00 172 CYS A C 1
ATOM 1326 O O . CYS A 1 172 ? 10.855 20.805 -5.759 1.00 88.00 172 CYS A O 1
ATOM 1328 N N . CYS A 1 173 ? 9.136 19.446 -5.278 1.00 81.06 173 CYS A N 1
ATOM 1329 C CA . CYS A 1 173 ? 9.931 18.436 -4.570 1.00 81.06 173 CYS A CA 1
ATOM 1330 C C . CYS A 1 173 ? 11.007 17.745 -5.430 1.00 81.06 173 CYS A C 1
ATOM 1332 O O . CYS A 1 173 ? 11.875 17.090 -4.877 1.00 81.06 173 CYS A O 1
ATOM 1334 N N . GLY A 1 174 ? 10.957 17.874 -6.759 1.00 78.12 174 GLY A N 1
ATOM 1335 C CA . GLY A 1 174 ? 11.949 17.338 -7.697 1.00 78.12 174 GLY A CA 1
ATOM 1336 C C . GLY A 1 174 ? 12.882 18.397 -8.298 1.00 78.12 174 GLY A C 1
ATOM 1337 O O . GLY A 1 174 ? 13.403 18.175 -9.393 1.00 78.12 174 GLY A O 1
ATOM 1338 N N . LYS A 1 175 ? 13.024 19.575 -7.664 1.00 78.62 175 LYS A N 1
ATOM 1339 C CA . LYS A 1 175 ? 13.943 20.640 -8.114 1.00 78.62 175 LYS A CA 1
ATOM 1340 C C . LYS A 1 175 ? 15.415 20.252 -7.954 1.00 78.62 175 LYS A C 1
ATOM 1342 O O . LYS A 1 175 ? 16.202 20.542 -8.852 1.00 78.62 175 LYS A O 1
ATOM 1347 N N . ASP A 1 176 ? 15.757 19.533 -6.889 1.00 68.12 176 ASP A N 1
ATOM 1348 C CA . ASP A 1 176 ? 17.143 19.194 -6.548 1.00 68.12 176 ASP A CA 1
ATOM 1349 C C . ASP A 1 176 ? 17.556 17.861 -7.181 1.00 68.12 176 ASP A C 1
ATOM 1351 O O . ASP A 1 176 ? 17.907 16.887 -6.520 1.00 68.12 176 ASP A O 1
ATOM 1355 N N . GLY A 1 177 ? 17.464 17.791 -8.508 1.00 57.91 177 GLY A N 1
ATOM 1356 C CA . GLY A 1 177 ? 17.941 16.643 -9.266 1.00 57.91 177 GLY A CA 1
ATOM 1357 C C . GLY A 1 177 ? 19.467 16.588 -9.294 1.00 57.91 177 GLY A C 1
ATOM 1358 O O . GLY A 1 177 ? 20.053 16.916 -10.322 1.00 57.91 177 GLY A O 1
ATOM 1359 N N . LYS A 1 178 ? 20.128 16.124 -8.223 1.00 40.31 178 LYS A N 1
ATOM 1360 C CA . LYS A 1 178 ? 21.418 15.448 -8.415 1.00 40.31 178 LYS A CA 1
ATOM 1361 C C . LYS A 1 178 ? 21.116 14.100 -9.058 1.00 40.31 178 LYS A C 1
ATOM 1363 O O . LYS A 1 178 ? 20.615 13.184 -8.415 1.00 40.31 178 LYS A O 1
ATOM 1368 N N . SER A 1 179 ? 21.395 14.009 -10.351 1.00 41.72 179 SER A N 1
ATOM 1369 C CA . SER A 1 179 ? 21.443 12.771 -11.114 1.00 41.72 179 SER A CA 1
ATOM 1370 C C . SER A 1 179 ? 22.550 11.864 -10.568 1.00 41.72 179 SER A C 1
ATOM 1372 O O . SER A 1 179 ? 23.660 11.844 -11.092 1.00 41.72 179 SER A O 1
ATOM 1374 N N . LEU A 1 180 ? 22.272 11.118 -9.501 1.00 40.78 180 LEU A N 1
ATOM 1375 C CA . LEU A 1 180 ? 23.035 9.916 -9.171 1.00 40.78 180 LEU A CA 1
ATOM 1376 C C . LEU A 1 180 ? 22.558 8.810 -10.115 1.00 40.78 180 LEU A C 1
ATOM 1378 O O . LEU A 1 180 ? 21.503 8.223 -9.898 1.00 40.78 180 LEU A O 1
ATOM 1382 N N . GLY A 1 181 ? 23.308 8.584 -11.197 1.00 43.19 181 GLY A N 1
ATOM 1383 C CA . GLY A 1 181 ? 23.117 7.407 -12.049 1.00 43.19 181 GLY A CA 1
ATOM 1384 C C . GLY A 1 181 ? 23.025 7.632 -13.558 1.00 43.19 181 GLY A C 1
ATOM 1385 O O . GLY A 1 181 ? 22.397 6.824 -14.231 1.00 43.19 181 GLY A O 1
ATOM 1386 N N . GLN A 1 182 ? 23.642 8.675 -14.124 1.00 41.59 182 GLN A N 1
ATOM 1387 C CA . GLN A 1 182 ? 24.055 8.613 -15.533 1.00 41.59 182 GLN A CA 1
ATOM 1388 C C . GLN A 1 182 ? 25.544 8.284 -15.593 1.00 41.59 182 GLN A C 1
ATOM 1390 O O . GLN A 1 182 ? 26.382 9.162 -15.780 1.00 41.59 182 GLN A O 1
ATOM 1395 N N . THR A 1 183 ? 25.878 7.006 -15.423 1.00 39.34 183 THR A N 1
ATOM 1396 C CA . THR A 1 183 ? 27.118 6.486 -15.997 1.00 39.34 183 THR A CA 1
ATOM 1397 C C . THR A 1 183 ? 26.884 6.464 -17.504 1.00 39.34 183 THR A C 1
ATOM 1399 O O . THR A 1 183 ? 26.146 5.620 -18.011 1.00 39.34 183 THR A O 1
ATOM 1402 N N . LYS A 1 184 ? 27.414 7.472 -18.204 1.00 40.41 184 LYS A N 1
ATOM 1403 C CA . LYS A 1 184 ? 27.610 7.408 -19.654 1.00 40.41 184 LYS A CA 1
ATOM 1404 C C . LYS A 1 184 ? 28.495 6.190 -19.934 1.00 40.41 184 LYS A C 1
ATOM 1406 O O . LYS A 1 184 ? 29.587 6.112 -19.374 1.00 40.41 184 LYS A O 1
ATOM 1411 N N . LEU A 1 185 ? 27.991 5.266 -20.746 1.00 39.03 185 LEU A N 1
ATOM 1412 C CA . LEU A 1 185 ? 28.831 4.433 -21.606 1.00 39.03 185 LEU A CA 1
ATOM 1413 C C . LEU A 1 185 ? 29.338 5.301 -22.761 1.00 39.03 185 LEU A C 1
ATOM 1415 O O . LEU A 1 185 ? 28.557 6.181 -23.202 1.00 39.03 185 LEU A O 1
#

InterPro domains:
  IPR004027 SEC-C motif [PF02810] (157-175)

Solvent-accessible surface area (backbone atoms only — not comparable to full-atom values): 11263 Å² total; per-residue (Å²): 141,84,80,95,81,80,96,75,88,84,86,77,88,82,80,82,77,70,83,73,78,82,72,74,85,28,30,49,61,51,23,51,50,51,52,49,39,59,75,71,50,65,54,63,87,68,67,77,74,94,70,55,70,65,62,50,50,56,53,48,51,53,37,31,52,42,36,40,56,46,24,74,80,36,42,71,68,80,83,74,50,72,66,59,44,50,48,40,13,61,74,63,74,50,48,58,66,56,45,44,38,42,49,20,42,51,52,44,49,51,53,49,50,54,52,52,50,50,34,56,74,72,68,45,88,75,73,89,45,74,68,51,47,35,62,76,62,74,53,50,43,67,56,45,18,41,48,51,38,53,73,70,66,71,55,54,57,79,36,72,25,73,86,71,75,79,35,35,16,42,76,49,92,46,54,82,70,76,77,84,79,77,79,78,129